Protein AF-A0A1R2AKM8-F1 (afdb_monomer_lite)

Organism: NCBI:txid5963

Secondary structure (DSSP, 8-state):
-EE------SSS-----EE--S-EEEEE----TT--TTS----EEEEE--TTEEEEETTEEEEEPTTEEEETTEEEEPTTEEEETTEEEEPTTEEEETTEEEE--B----GGGEEEEE-TTSSEEEEEESS-BGGGGSS--GGGEE--HHHHHHEEEEEEEETTEEEEEESS------EEEEE-TT--BSS---B---S-EEEEE---PPPPPP------S-----SSS-------TT-----

Structure (mmCIF, N/CA/C/O backbone):
data_AF-A0A1R2AKM8-F1
#
_entry.id   AF-A0A1R2AKM8-F1
#
loop_
_atom_site.group_PDB
_atom_site.id
_atom_site.type_symbol
_atom_site.label_atom_id
_atom_site.label_alt_id
_atom_site.label_comp_id
_atom_site.label_asym_id
_atom_site.label_entity_id
_atom_site.label_seq_id
_atom_site.pdbx_PDB_ins_code
_atom_site.Cartn_x
_atom_site.Cartn_y
_atom_site.Cartn_z
_atom_site.occupancy
_atom_site.B_iso_or_equiv
_atom_site.auth_seq_id
_atom_site.auth_comp_id
_atom_site.auth_asym_id
_atom_site.auth_atom_id
_atom_site.pdbx_PDB_model_num
ATOM 1 N N . MET A 1 1 ? -40.195 -10.172 29.980 1.00 63.50 1 MET A N 1
ATOM 2 C CA . MET A 1 1 ? -39.503 -11.151 30.858 1.00 63.50 1 MET A CA 1
ATOM 3 C C . MET A 1 1 ? -39.638 -12.494 30.187 1.00 63.50 1 MET A C 1
ATOM 5 O O . MET A 1 1 ? -40.757 -12.885 29.874 1.00 63.50 1 MET A O 1
ATOM 9 N N . VAL A 1 2 ? -38.523 -13.182 29.978 1.00 76.56 2 VAL A N 1
ATOM 10 C CA . VAL A 1 2 ? -38.471 -14.476 29.291 1.00 76.56 2 VAL A CA 1
ATOM 11 C C . VAL A 1 2 ? -37.789 -15.483 30.204 1.00 76.56 2 VAL A C 1
ATOM 13 O O . VAL A 1 2 ? -36.791 -15.156 30.842 1.00 76.56 2 VAL A O 1
ATOM 16 N N . GLY A 1 3 ? -38.326 -16.696 30.292 1.00 77.19 3 GLY A N 1
ATOM 17 C CA . GLY A 1 3 ? -37.761 -17.770 31.108 1.00 77.19 3 GLY A CA 1
ATOM 18 C C . GLY A 1 3 ? -38.825 -18.695 31.689 1.00 77.19 3 GLY A C 1
ATOM 19 O O . GLY A 1 3 ? -40.024 -18.475 31.519 1.00 77.19 3 GLY A O 1
ATOM 20 N N . GLU A 1 4 ? -38.380 -19.741 32.384 1.00 79.62 4 GLU A N 1
ATOM 21 C CA . GLU A 1 4 ? -39.274 -20.612 33.151 1.00 79.62 4 GLU A CA 1
ATOM 22 C C . GLU A 1 4 ? -39.806 -19.857 34.374 1.00 79.62 4 GLU A C 1
ATOM 24 O O . GLU A 1 4 ? -39.029 -19.420 35.222 1.00 79.62 4 GLU A O 1
ATOM 29 N N . THR A 1 5 ? -41.129 -19.739 34.496 1.00 80.62 5 THR A N 1
ATOM 30 C CA . THR A 1 5 ? -41.798 -19.098 35.645 1.00 80.62 5 THR A CA 1
ATOM 31 C C . THR A 1 5 ? -42.448 -20.105 36.595 1.00 80.62 5 THR A C 1
ATOM 33 O O . THR A 1 5 ? -43.060 -19.721 37.588 1.00 80.62 5 THR A O 1
ATOM 36 N N . THR A 1 6 ? -42.365 -21.408 36.305 1.00 84.25 6 THR A N 1
ATOM 37 C CA . THR A 1 6 ? -42.996 -22.467 37.110 1.00 84.25 6 THR A CA 1
ATOM 38 C C . THR A 1 6 ? -42.163 -23.745 37.055 1.00 84.25 6 THR A C 1
ATOM 40 O O . THR A 1 6 ? -41.699 -24.131 35.986 1.00 84.25 6 THR A O 1
ATOM 43 N N . LYS A 1 7 ? -41.958 -24.405 38.204 1.00 86.00 7 LYS A N 1
ATOM 44 C CA . LYS A 1 7 ? -41.160 -25.636 38.308 1.00 86.00 7 LYS A CA 1
ATOM 45 C C . LYS A 1 7 ? -41.655 -26.515 39.452 1.00 86.00 7 LYS A C 1
ATOM 47 O O . LYS A 1 7 ? -41.838 -26.027 40.562 1.00 86.00 7 LYS A O 1
ATOM 52 N N . SER A 1 8 ? -41.815 -27.811 39.200 1.00 85.88 8 SER A N 1
ATOM 53 C CA . SER A 1 8 ? -42.122 -28.796 40.244 1.00 85.88 8 SER A CA 1
ATOM 54 C C . SER A 1 8 ? -40.833 -29.387 40.816 1.00 85.88 8 SER A C 1
ATOM 56 O O . SER A 1 8 ? -39.880 -29.650 40.080 1.00 85.88 8 SER A O 1
ATOM 58 N N . THR A 1 9 ? -40.788 -29.612 42.129 1.00 82.88 9 THR A N 1
ATOM 59 C CA . THR A 1 9 ? -39.607 -30.152 42.826 1.00 82.88 9 THR A CA 1
ATOM 60 C C . THR A 1 9 ? -40.040 -31.212 43.830 1.00 82.88 9 THR A C 1
ATOM 62 O O . THR A 1 9 ? -41.073 -31.066 44.475 1.00 82.88 9 THR A O 1
ATOM 65 N N . THR A 1 10 ? -39.223 -32.246 44.015 1.00 81.12 10 THR A N 1
ATOM 66 C CA . THR A 1 10 ? -39.431 -33.287 45.038 1.00 81.12 10 THR A CA 1
ATOM 67 C C . THR A 1 10 ? -38.530 -33.116 46.263 1.00 81.12 10 THR A C 1
ATOM 69 O O . THR A 1 10 ? -38.688 -33.827 47.249 1.00 81.12 10 THR A O 1
ATOM 72 N N . ASN A 1 11 ? -37.582 -32.177 46.217 1.00 84.94 11 ASN A N 1
ATOM 73 C CA . ASN A 1 11 ? -36.594 -31.917 47.270 1.00 84.94 11 ASN A CA 1
ATOM 74 C C . ASN A 1 11 ? -36.787 -30.552 47.959 1.00 84.94 11 ASN A C 1
ATOM 76 O O . ASN A 1 11 ? -35.940 -30.146 48.756 1.00 84.94 11 ASN A O 1
ATOM 80 N N . GLY A 1 12 ? -37.865 -29.835 47.627 1.00 80.06 12 GLY A N 1
ATOM 81 C CA . GLY A 1 12 ? -38.182 -28.51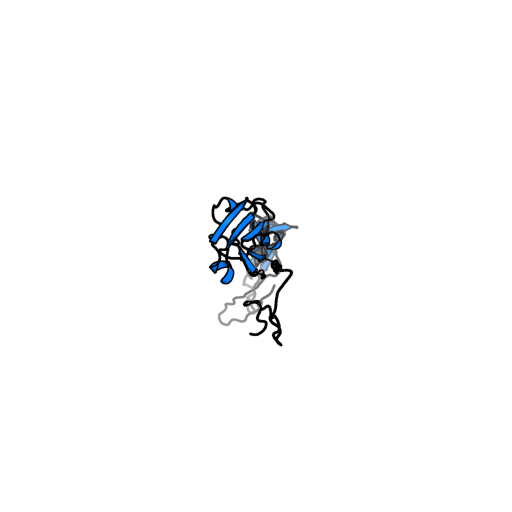3 48.166 1.00 80.06 12 GLY A CA 1
ATOM 82 C C . GLY A 1 12 ? -37.293 -27.380 47.643 1.00 80.06 12 GLY A C 1
ATOM 83 O O . GLY A 1 12 ? -37.242 -26.327 48.272 1.00 80.06 12 GLY A O 1
ATOM 84 N N . LYS A 1 13 ? -36.557 -27.570 46.536 1.00 82.75 13 LYS A N 1
ATOM 85 C CA . LYS A 1 13 ? -35.664 -26.549 45.960 1.00 82.75 13 LYS A CA 1
ATOM 86 C C . LYS A 1 13 ? -35.884 -26.388 44.458 1.00 82.75 13 LYS A C 1
ATOM 88 O O . LYS A 1 13 ? -35.719 -27.336 43.694 1.00 82.75 13 LYS A O 1
ATOM 93 N N . ALA A 1 14 ? -36.176 -25.160 44.032 1.00 83.94 14 ALA A N 1
ATOM 94 C CA . ALA A 1 14 ? -36.264 -24.770 42.626 1.00 83.94 14 ALA A CA 1
ATOM 95 C C . ALA A 1 14 ? -35.216 -23.700 42.295 1.00 83.94 14 ALA A C 1
ATOM 97 O O . ALA A 1 14 ? -34.929 -22.825 43.109 1.00 83.94 14 ALA A O 1
ATOM 98 N N . VAL A 1 15 ? -34.666 -23.769 41.082 1.00 84.56 15 VAL A N 1
ATOM 99 C CA . VAL A 1 15 ? -33.818 -22.726 40.490 1.00 84.56 15 VAL A CA 1
ATOM 100 C C . VAL A 1 15 ? -34.448 -22.326 39.164 1.00 84.56 15 VAL A C 1
ATOM 102 O O . VAL A 1 15 ? -34.749 -23.201 38.340 1.00 84.56 15 VAL A O 1
ATOM 105 N N . PHE A 1 16 ? -34.637 -21.018 38.998 1.00 84.75 16 PHE A N 1
ATOM 106 C CA . PHE A 1 16 ? -35.209 -20.379 37.820 1.00 84.75 16 PHE A CA 1
ATOM 107 C C . PHE A 1 16 ? -34.129 -19.569 37.103 1.00 84.75 16 PHE A C 1
ATOM 109 O O . PHE A 1 16 ? -33.315 -18.910 37.750 1.00 84.75 16 PHE A O 1
ATOM 116 N N . TYR A 1 17 ? -34.152 -19.606 35.774 1.00 82.25 17 TYR A N 1
ATOM 117 C CA . TYR A 1 17 ? -33.339 -18.747 34.919 1.00 82.25 17 TYR A CA 1
ATOM 118 C C . TYR A 1 17 ? -34.293 -17.825 34.168 1.00 82.25 17 TYR A C 1
ATOM 120 O O . TYR A 1 17 ? -35.101 -18.286 33.362 1.00 82.25 17 TYR A O 1
ATOM 128 N N . ILE A 1 18 ? -34.231 -16.538 34.498 1.00 83.50 18 ILE A N 1
ATOM 129 C CA . ILE A 1 18 ? -35.104 -15.496 33.959 1.00 83.50 18 ILE A CA 1
ATOM 130 C C . ILE A 1 18 ? -34.255 -14.384 33.346 1.00 83.50 18 ILE A C 1
ATOM 132 O O . ILE A 1 18 ? -33.209 -14.019 33.884 1.00 83.50 18 ILE A O 1
ATOM 136 N N . THR A 1 19 ? -34.729 -13.835 32.235 1.00 78.06 19 THR A N 1
ATOM 137 C CA . THR A 1 19 ? -34.130 -12.702 31.530 1.00 78.06 19 THR A CA 1
ATOM 138 C C . THR A 1 19 ? -35.137 -11.559 31.476 1.00 78.06 19 THR A C 1
ATOM 140 O O . THR A 1 19 ? -36.330 -11.758 31.212 1.00 78.06 19 THR A O 1
ATOM 143 N N . PHE A 1 20 ? -34.663 -10.346 31.741 1.00 78.62 20 PHE A N 1
ATOM 144 C CA . PHE A 1 20 ? -35.458 -9.129 31.642 1.00 78.62 20 PHE A CA 1
ATOM 145 C C . PHE A 1 20 ? -35.208 -8.473 30.285 1.00 78.62 20 PHE A C 1
ATOM 147 O O . PHE A 1 20 ? -34.067 -8.362 29.858 1.00 78.62 20 PHE A O 1
ATOM 154 N N . GLU A 1 21 ? -36.279 -8.064 29.609 1.00 69.00 21 GLU A N 1
ATOM 155 C CA . GLU A 1 21 ? -36.215 -7.423 28.283 1.00 69.00 21 GLU A CA 1
ATOM 156 C C . GLU A 1 21 ? -36.333 -5.898 28.373 1.00 69.00 21 GLU A C 1
ATOM 158 O O . GLU A 1 21 ? -36.212 -5.203 27.373 1.00 69.00 21 GLU A O 1
ATOM 163 N N . THR A 1 22 ? -36.622 -5.376 29.564 1.00 66.00 22 THR A N 1
ATOM 164 C CA . THR A 1 22 ? -36.882 -3.958 29.804 1.00 66.00 22 THR A CA 1
ATOM 165 C C . THR A 1 22 ? -36.103 -3.493 31.022 1.00 66.00 22 THR A C 1
ATOM 167 O O . THR A 1 22 ? -36.075 -4.184 32.043 1.00 66.00 22 THR A O 1
ATOM 170 N N . VAL A 1 23 ? -35.515 -2.308 30.898 1.00 73.25 23 VAL A N 1
ATOM 171 C CA . VAL A 1 23 ? -34.814 -1.581 31.960 1.00 73.25 23 VAL A CA 1
ATOM 172 C C . VAL A 1 23 ? -35.806 -1.090 33.022 1.00 73.25 23 VAL A C 1
ATOM 174 O O . VAL A 1 23 ? -36.958 -0.792 32.696 1.00 73.25 23 VAL A O 1
ATOM 177 N N . GLY A 1 24 ? -35.369 -0.988 34.278 1.00 69.81 24 GLY A N 1
ATOM 178 C CA . GLY A 1 24 ? -36.135 -0.401 35.383 1.00 69.81 24 GLY A CA 1
ATOM 179 C C . GLY A 1 24 ? -36.340 -1.312 36.597 1.00 69.81 24 GLY A C 1
ATOM 180 O O . GLY A 1 24 ? -35.861 -2.451 36.662 1.00 69.81 24 GLY A O 1
ATOM 181 N N . GLU A 1 25 ? -37.075 -0.792 37.585 1.00 77.69 25 GLU A N 1
ATOM 182 C CA . GLU A 1 25 ? -37.390 -1.520 38.815 1.00 77.69 25 GLU A CA 1
ATOM 183 C C . GLU A 1 25 ? -38.428 -2.616 38.543 1.00 77.69 25 GLU A C 1
ATOM 185 O O . GLU A 1 25 ? -39.502 -2.382 37.988 1.00 77.69 25 GLU A O 1
ATOM 190 N N . THR A 1 26 ? -38.126 -3.828 38.992 1.00 83.69 26 THR A N 1
ATOM 191 C CA . THR A 1 26 ? -39.042 -4.963 38.952 1.00 83.69 26 THR A CA 1
ATOM 192 C C . THR A 1 26 ? -39.035 -5.695 40.288 1.00 83.69 26 THR A C 1
ATOM 194 O O . THR A 1 26 ? -38.087 -5.614 41.072 1.00 83.69 26 THR A O 1
ATOM 197 N N . THR A 1 27 ? -40.120 -6.400 40.591 1.00 84.06 27 THR A N 1
ATOM 198 C CA . THR A 1 27 ? -40.249 -7.163 41.834 1.00 84.06 27 THR A CA 1
ATOM 199 C C . THR A 1 27 ? -40.331 -8.639 41.501 1.00 84.06 27 THR A C 1
ATOM 201 O O . THR A 1 27 ? -41.221 -9.072 40.774 1.00 84.06 27 THR A O 1
ATOM 204 N N . LEU A 1 28 ? -39.406 -9.417 42.056 1.00 85.06 28 LEU A N 1
ATOM 205 C CA . LEU A 1 28 ? -39.456 -10.868 42.012 1.00 85.06 28 LEU A CA 1
ATOM 206 C C . LEU A 1 28 ? -40.171 -11.380 43.254 1.00 85.06 28 LEU A C 1
ATOM 208 O O . LEU A 1 28 ? -39.732 -11.126 44.376 1.00 85.06 28 LEU A O 1
ATOM 212 N N . SER A 1 29 ? -41.253 -12.117 43.047 1.00 84.38 29 SER A N 1
ATOM 213 C CA . SER A 1 29 ? -41.936 -12.888 44.080 1.00 84.38 29 SER A CA 1
ATOM 214 C C . SER A 1 29 ? -41.941 -14.365 43.695 1.00 84.38 29 SER A C 1
ATOM 216 O O . SER A 1 29 ? -41.904 -14.720 42.517 1.00 84.38 29 SER A O 1
ATOM 218 N N . ALA A 1 30 ? -41.955 -15.228 44.704 1.00 80.88 30 ALA A N 1
ATOM 219 C CA . ALA A 1 30 ? -42.093 -16.665 44.536 1.00 80.88 30 ALA A CA 1
ATOM 220 C C . ALA A 1 30 ? -43.168 -17.172 45.497 1.00 80.88 30 ALA A C 1
ATOM 222 O O . ALA A 1 30 ? -43.244 -16.707 46.635 1.00 80.88 30 ALA A O 1
ATOM 223 N N . SER A 1 31 ? -43.973 -18.117 45.024 1.00 79.69 31 SER A N 1
ATOM 224 C CA . SER A 1 31 ? -44.998 -18.815 45.798 1.00 79.69 31 SER A CA 1
ATOM 225 C C . SER A 1 31 ? -45.003 -20.302 45.443 1.00 79.69 31 SER A C 1
ATOM 227 O O . SER A 1 31 ? -44.526 -20.697 44.372 1.00 79.69 31 SER A O 1
ATOM 229 N N . SER A 1 32 ? -45.522 -21.129 46.347 1.00 80.88 32 SER A N 1
ATOM 230 C CA . SER A 1 32 ? -45.767 -22.555 46.131 1.00 80.88 32 SER A CA 1
ATOM 231 C C . SER A 1 32 ? -47.253 -22.896 46.272 1.00 80.88 32 SER A C 1
ATOM 233 O O . SER A 1 32 ? -48.041 -22.158 46.858 1.00 80.88 32 SER A O 1
ATOM 235 N N . ASP A 1 33 ? -47.651 -24.045 45.736 1.00 77.44 33 ASP A N 1
ATOM 236 C CA . ASP A 1 33 ? -48.999 -24.614 45.854 1.00 77.44 33 ASP A CA 1
ATOM 237 C C . ASP A 1 33 ? -49.330 -25.134 47.268 1.00 77.44 33 ASP A C 1
ATOM 239 O O . ASP A 1 33 ? -50.464 -25.535 47.539 1.00 77.44 33 ASP A O 1
ATOM 243 N N . HIS A 1 34 ? -48.356 -25.088 48.179 1.00 73.50 34 HIS A N 1
ATOM 244 C CA . HIS A 1 34 ? -48.468 -25.519 49.569 1.00 73.50 34 HIS A CA 1
ATOM 245 C C . HIS A 1 34 ? -48.039 -24.435 50.570 1.00 73.50 34 HIS A C 1
ATOM 247 O O . HIS A 1 34 ? -47.662 -24.757 51.700 1.00 73.50 34 HIS A O 1
ATOM 253 N N . ASP A 1 35 ? -48.091 -23.159 50.178 1.00 68.69 35 ASP A N 1
ATOM 254 C CA . ASP A 1 35 ? -47.785 -22.058 51.091 1.00 68.69 35 ASP A CA 1
ATOM 255 C C . ASP A 1 35 ? -48.776 -22.064 52.272 1.00 68.69 35 ASP A C 1
ATOM 257 O O . ASP A 1 35 ? -49.993 -22.033 52.096 1.00 68.69 35 ASP A O 1
ATOM 261 N N . LEU A 1 36 ? -48.252 -22.148 53.498 1.00 68.62 36 LEU A N 1
ATOM 262 C CA . LEU A 1 36 ? -49.043 -21.965 54.716 1.00 68.62 36 LEU A CA 1
ATOM 263 C C . LEU A 1 36 ? -49.356 -20.471 54.878 1.00 68.62 36 LEU A C 1
ATOM 265 O O . LEU A 1 36 ? -48.469 -19.650 54.659 1.00 68.62 36 LEU A O 1
ATOM 269 N N . ASP A 1 37 ? -50.546 -20.124 55.385 1.00 63.81 37 ASP A N 1
ATOM 270 C CA . ASP A 1 37 ? -50.972 -18.731 55.658 1.00 63.81 37 ASP A CA 1
ATOM 271 C C . ASP A 1 37 ? -50.005 -17.938 56.569 1.00 63.81 37 ASP A C 1
ATOM 273 O O . ASP A 1 37 ? -50.111 -16.722 56.705 1.00 63.81 37 ASP A O 1
ATOM 277 N N . THR A 1 38 ? -49.069 -18.627 57.227 1.00 59.81 38 THR A N 1
ATOM 278 C CA . THR A 1 38 ? -48.060 -18.068 58.134 1.00 59.81 38 THR A CA 1
ATOM 279 C C . THR A 1 38 ? -46.685 -17.850 57.496 1.00 59.81 38 THR A C 1
ATOM 281 O O . THR A 1 38 ? -45.758 -17.463 58.207 1.00 59.81 38 THR A O 1
ATOM 284 N N . ILE A 1 39 ? -46.493 -18.172 56.214 1.00 63.97 39 ILE A N 1
ATOM 285 C CA . ILE A 1 39 ? -45.203 -18.008 55.530 1.00 63.97 39 ILE A CA 1
ATOM 286 C C . ILE A 1 39 ? -45.158 -16.635 54.860 1.00 63.97 39 ILE A C 1
ATOM 288 O O . ILE A 1 39 ? -45.967 -16.326 53.990 1.00 63.97 39 ILE A O 1
ATOM 292 N N . ASP A 1 40 ? -44.166 -15.829 55.237 1.00 59.75 40 ASP A N 1
ATOM 293 C CA . ASP A 1 40 ? -43.891 -14.558 54.574 1.00 59.75 40 ASP A CA 1
ATOM 294 C C . ASP A 1 40 ? -43.362 -14.814 53.156 1.00 59.75 40 ASP A C 1
ATOM 296 O O . ASP A 1 40 ? -42.242 -15.300 52.966 1.00 59.75 40 ASP A O 1
ATOM 300 N N . SER A 1 41 ? -44.153 -14.460 52.140 1.00 66.62 41 SER A N 1
ATOM 301 C CA . SER A 1 41 ? -43.668 -14.418 50.762 1.00 66.62 41 SER A CA 1
ATOM 302 C C . SER A 1 41 ? -42.594 -13.335 50.651 1.00 66.62 41 SER A C 1
ATOM 304 O O . SER A 1 41 ? -42.882 -12.140 50.765 1.00 66.62 41 SER A O 1
ATOM 306 N N . ILE A 1 42 ? -41.344 -13.732 50.425 1.00 71.19 42 ILE A N 1
ATOM 307 C CA . ILE A 1 42 ? -40.247 -12.775 50.282 1.00 71.19 42 ILE A CA 1
ATOM 308 C C . ILE A 1 42 ? -40.276 -12.225 48.858 1.00 71.19 42 ILE A C 1
ATOM 310 O O . ILE A 1 42 ? -39.866 -12.891 47.907 1.00 71.19 42 ILE A O 1
ATOM 314 N N . SER A 1 43 ? -40.743 -10.989 48.710 1.00 80.19 43 SER A N 1
ATOM 315 C CA . SER A 1 43 ? -40.551 -10.221 47.484 1.00 80.19 43 SER A CA 1
ATOM 316 C C . SER A 1 43 ? -39.180 -9.553 47.501 1.00 80.19 43 SER A C 1
ATOM 318 O O . SER A 1 43 ? -38.825 -8.887 48.478 1.00 80.19 43 SER A O 1
ATOM 320 N N . LYS A 1 44 ? -38.425 -9.668 46.412 1.00 82.31 44 LYS A N 1
ATOM 321 C CA . LYS A 1 44 ? -37.156 -8.965 46.235 1.00 82.31 44 LYS A CA 1
ATOM 322 C C . LYS A 1 44 ? -37.276 -7.963 45.097 1.00 82.31 44 LYS A C 1
ATOM 324 O O . LYS A 1 44 ? -37.565 -8.342 43.964 1.00 82.31 44 LYS A O 1
ATOM 329 N N . LYS A 1 45 ? -37.014 -6.692 45.396 1.00 81.62 45 LYS A N 1
ATOM 330 C CA . LYS A 1 45 ? -36.823 -5.672 44.365 1.00 81.62 45 LYS A CA 1
ATOM 331 C C . LYS A 1 45 ? -35.502 -5.915 43.645 1.00 81.62 45 LYS A C 1
ATOM 333 O O . LYS A 1 45 ? -34.473 -6.140 44.287 1.00 81.62 45 LYS A O 1
ATOM 338 N N . VAL A 1 46 ? -35.546 -5.880 42.324 1.00 81.06 46 VAL A N 1
ATOM 339 C CA . VAL A 1 46 ? -34.391 -5.978 41.437 1.00 81.06 46 VAL A CA 1
ATOM 340 C C . VAL A 1 46 ? -34.440 -4.766 40.519 1.00 81.06 46 VAL A C 1
ATOM 342 O O . VAL A 1 46 ? -35.491 -4.475 39.957 1.00 81.06 46 VAL A O 1
ATOM 345 N N . ASN A 1 47 ? -33.325 -4.053 40.387 1.00 73.81 47 ASN A N 1
ATOM 346 C CA . ASN A 1 47 ? -33.213 -2.975 39.412 1.00 73.81 47 ASN A CA 1
ATOM 347 C C . ASN A 1 47 ? -32.464 -3.516 38.194 1.00 73.81 47 ASN A C 1
ATOM 349 O O . ASN A 1 47 ? -31.316 -3.950 38.319 1.00 73.81 47 ASN A O 1
ATOM 353 N N . VAL A 1 48 ? -33.142 -3.574 37.052 1.00 72.12 48 VAL A N 1
ATOM 354 C CA . VAL A 1 48 ? -32.542 -3.990 35.784 1.00 72.12 48 VAL A CA 1
ATOM 355 C C . VAL A 1 48 ? -31.936 -2.741 35.170 1.00 72.12 48 VAL A C 1
ATOM 357 O O . VAL A 1 48 ? -32.671 -1.848 34.766 1.00 72.12 48 VAL A O 1
ATOM 360 N N . ILE A 1 49 ? -30.609 -2.662 35.152 1.00 66.81 49 ILE A N 1
ATOM 361 C CA . ILE A 1 49 ? -29.884 -1.523 34.583 1.00 66.81 49 ILE A CA 1
ATOM 362 C C . ILE A 1 49 ? -29.658 -1.706 33.084 1.00 66.81 49 ILE A C 1
ATOM 364 O O . ILE A 1 49 ? -29.626 -2.832 32.581 1.00 66.81 49 ILE A O 1
ATOM 368 N N . GLU A 1 50 ? -29.502 -0.586 32.382 1.00 69.12 50 GLU A N 1
ATOM 369 C CA . GLU A 1 50 ? -29.119 -0.576 30.975 1.00 69.12 50 GLU A CA 1
ATOM 370 C C . GLU A 1 50 ? -27.727 -1.195 30.827 1.00 69.12 50 GLU A C 1
ATOM 372 O O . GLU A 1 50 ? -26.804 -0.851 31.567 1.00 69.12 50 GLU A O 1
ATOM 377 N N . SER A 1 51 ? -27.584 -2.127 29.883 1.00 74.81 51 SER A N 1
ATOM 378 C CA . SER A 1 51 ? -26.396 -2.973 29.692 1.00 74.81 51 SER A CA 1
ATOM 379 C C . SER A 1 51 ? -25.098 -2.186 29.508 1.00 74.81 51 SER A C 1
ATOM 381 O O . SER A 1 51 ? -24.033 -2.686 29.859 1.00 74.81 51 SER A O 1
ATOM 383 N N . MET A 1 52 ? -25.188 -0.967 28.976 1.00 86.81 52 MET A N 1
ATOM 384 C CA . MET A 1 52 ? -24.053 -0.107 28.629 1.00 86.81 52 MET A CA 1
ATOM 385 C C . MET A 1 52 ? -23.84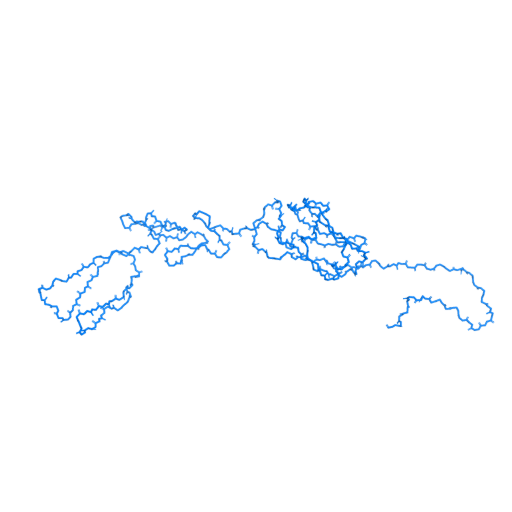1 1.067 29.598 1.00 86.81 52 MET A C 1
ATOM 387 O O . MET A 1 52 ? -22.966 1.907 29.372 1.00 86.81 52 MET A O 1
ATOM 391 N N . CYS A 1 53 ? -24.619 1.138 30.680 1.00 88.81 53 CYS A N 1
ATOM 392 C CA . CYS A 1 53 ? -24.482 2.180 31.687 1.00 88.81 53 CYS A CA 1
ATOM 393 C C . CYS A 1 53 ? -23.524 1.752 32.809 1.00 88.81 53 CYS A C 1
ATOM 395 O O . CYS A 1 53 ? -23.744 0.742 33.478 1.00 88.81 53 CYS A O 1
ATOM 397 N N . LEU A 1 54 ? -22.473 2.538 33.046 1.00 86.62 54 LEU A N 1
ATOM 398 C CA . LEU A 1 54 ? -21.507 2.308 34.125 1.00 86.62 54 LEU A CA 1
ATOM 399 C C . LEU A 1 54 ? -21.954 2.923 35.456 1.00 86.62 54 LEU A C 1
ATOM 401 O O . LEU A 1 54 ? -21.656 2.371 36.514 1.00 86.62 54 LEU A O 1
ATOM 405 N N . GLU A 1 55 ? -22.652 4.059 35.418 1.00 85.94 55 GLU A N 1
ATOM 406 C CA . GLU A 1 55 ? -23.110 4.766 36.616 1.00 85.94 55 GLU A CA 1
ATOM 407 C C . GLU A 1 55 ? -24.485 5.397 36.399 1.00 85.94 55 GLU A C 1
ATOM 409 O O . GLU A 1 55 ? -24.730 6.059 35.390 1.00 85.94 55 GLU A O 1
ATOM 414 N N . THR A 1 56 ? -25.368 5.228 37.383 1.00 80.62 56 THR A N 1
ATOM 415 C CA . THR A 1 56 ? -26.726 5.780 37.374 1.00 80.62 56 THR A CA 1
ATOM 416 C C . THR A 1 56 ? -26.930 6.761 38.520 1.00 80.62 56 THR A C 1
ATOM 418 O O . THR A 1 56 ? -26.577 6.462 39.663 1.00 80.62 56 THR A O 1
ATOM 421 N N . GLN A 1 57 ? -27.607 7.874 38.250 1.00 82.62 57 GLN A N 1
ATOM 422 C CA . GLN A 1 57 ? -28.083 8.816 39.258 1.00 82.62 57 GLN A CA 1
ATOM 423 C C . GLN A 1 57 ? -29.589 9.029 39.081 1.00 82.62 57 GLN A C 1
ATOM 425 O O . GLN A 1 57 ? -30.033 9.457 38.022 1.00 82.62 57 GLN A O 1
ATOM 430 N N . ASN A 1 58 ? -30.382 8.750 40.124 1.00 80.44 58 ASN A N 1
ATOM 431 C CA . ASN A 1 58 ? -31.853 8.829 40.081 1.00 80.44 58 ASN A CA 1
ATOM 432 C C . ASN A 1 58 ? -32.471 8.044 38.904 1.00 80.44 58 ASN A C 1
ATOM 434 O O . ASN A 1 58 ? -33.316 8.575 38.190 1.00 80.44 58 ASN A O 1
ATOM 438 N N . ASP A 1 59 ? -32.009 6.808 38.689 1.00 72.56 59 ASP A N 1
ATOM 439 C CA . ASP A 1 59 ? -32.433 5.926 37.588 1.00 72.56 59 ASP A CA 1
ATOM 440 C C . ASP A 1 59 ? -32.153 6.461 36.165 1.00 72.56 59 ASP A C 1
ATOM 442 O O . ASP A 1 59 ? -32.648 5.906 35.188 1.00 72.56 59 ASP A O 1
ATOM 446 N N . VAL A 1 60 ? -31.317 7.499 36.026 1.00 79.50 60 VAL A N 1
ATOM 447 C CA . VAL A 1 60 ? -30.811 8.002 34.738 1.00 79.50 60 VAL A CA 1
ATOM 448 C C . VAL A 1 60 ? -29.332 7.660 34.608 1.00 79.50 60 VAL A C 1
ATOM 450 O O . VAL A 1 60 ? -28.571 7.836 35.564 1.00 79.50 60 VAL A O 1
ATOM 453 N N . CYS A 1 61 ? -28.905 7.183 33.437 1.00 83.50 61 CYS A N 1
ATOM 454 C CA . CYS A 1 61 ? -27.490 6.938 33.201 1.00 83.50 61 CYS A CA 1
ATOM 455 C C . CYS A 1 61 ? -26.703 8.255 33.149 1.00 83.50 61 CYS A C 1
ATOM 45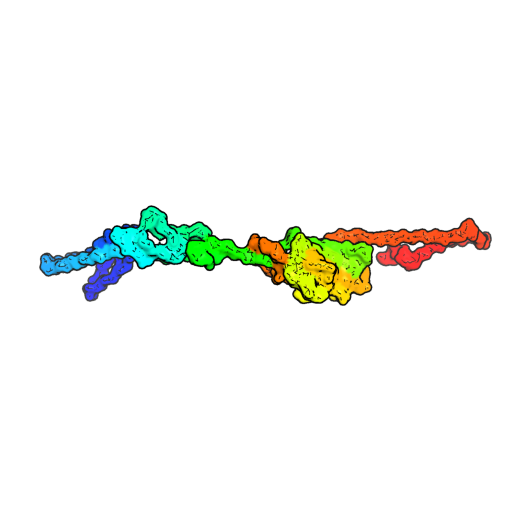7 O O . CYS A 1 61 ? -27.079 9.175 32.422 1.00 83.50 61 CYS A O 1
ATOM 459 N N . VAL A 1 62 ? -25.613 8.347 33.914 1.00 88.75 62 VAL A N 1
ATOM 460 C CA . VAL A 1 62 ? -24.716 9.519 33.944 1.00 88.75 62 VAL A CA 1
ATOM 461 C C . VAL A 1 62 ? -23.326 9.226 33.387 1.00 88.75 62 VAL A C 1
ATOM 463 O O . VAL A 1 62 ? -22.632 10.157 32.981 1.00 88.75 62 VAL A O 1
ATOM 466 N N . THR A 1 63 ? -22.951 7.949 33.296 1.00 90.19 63 THR A N 1
ATOM 467 C CA . THR A 1 63 ? -21.676 7.512 32.719 1.00 90.19 63 THR A CA 1
ATOM 468 C C . THR A 1 63 ? -21.904 6.260 31.879 1.00 90.19 63 THR A C 1
ATOM 470 O O . THR A 1 63 ? -22.358 5.245 32.407 1.00 90.19 63 THR A O 1
ATOM 473 N N . CYS A 1 64 ? -21.557 6.310 30.594 1.00 92.19 64 CYS A N 1
ATOM 474 C CA . CYS A 1 64 ? -21.627 5.166 29.683 1.00 92.19 64 CYS A CA 1
ATOM 475 C C . CYS A 1 64 ? -20.284 4.443 29.561 1.00 92.19 64 CYS A C 1
ATOM 477 O O . CYS A 1 64 ? -19.234 4.975 29.928 1.00 92.19 64 CYS A 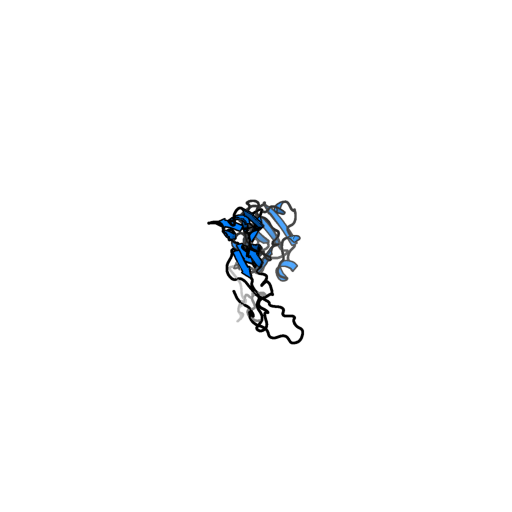O 1
ATOM 479 N N . VAL A 1 65 ? -20.316 3.229 29.015 1.00 92.25 65 VAL A N 1
ATOM 480 C CA . VAL A 1 65 ? -19.117 2.523 28.540 1.00 92.25 65 VAL A CA 1
ATOM 481 C C . VAL A 1 65 ? -18.344 3.351 27.499 1.00 92.25 65 VAL A C 1
ATOM 483 O O . VAL A 1 65 ? -18.927 4.227 26.858 1.00 92.25 65 VAL A O 1
ATOM 486 N N . PRO A 1 66 ? -17.037 3.091 27.300 1.00 93.81 66 PRO A N 1
ATOM 487 C CA . PRO A 1 66 ? -16.288 3.714 26.213 1.00 93.81 66 PRO A CA 1
ATOM 488 C C . PRO A 1 66 ? -16.974 3.506 24.862 1.00 93.81 66 PRO A C 1
ATOM 490 O O . PRO A 1 66 ? -17.592 2.464 24.637 1.00 93.81 66 PRO A O 1
ATOM 493 N N . LEU A 1 67 ? -16.817 4.482 23.965 1.00 95.38 67 LEU A N 1
ATOM 494 C CA . LEU A 1 67 ? -17.465 4.521 22.653 1.00 95.38 67 LEU A CA 1
ATOM 495 C C . LEU A 1 67 ? -18.999 4.585 22.729 1.00 95.38 67 LEU A C 1
ATOM 497 O O . LEU A 1 67 ? -19.667 4.222 21.769 1.00 95.38 67 LEU A O 1
ATOM 501 N N . ALA A 1 68 ? -19.564 5.088 23.828 1.00 94.88 68 ALA A N 1
ATOM 502 C CA . ALA A 1 68 ? -20.979 5.424 23.934 1.00 94.88 68 ALA A CA 1
ATOM 503 C C . ALA A 1 68 ? -21.182 6.844 24.474 1.00 94.88 68 ALA A C 1
ATOM 505 O O . ALA A 1 68 ? -20.413 7.335 25.303 1.00 94.88 68 ALA A O 1
ATOM 506 N N . ASN A 1 69 ? -22.251 7.488 24.015 1.00 93.50 69 ASN A N 1
ATOM 507 C CA . ASN A 1 69 ? -22.718 8.790 24.469 1.00 93.50 69 ASN A CA 1
ATOM 508 C C . ASN A 1 69 ? -24.116 8.665 25.079 1.00 93.50 69 ASN A C 1
ATOM 510 O O . ASN A 1 69 ? -24.904 7.807 24.689 1.00 93.50 69 ASN A O 1
ATOM 514 N N . ILE A 1 70 ? -24.436 9.560 26.015 1.00 91.69 70 ILE A N 1
ATOM 515 C CA . ILE A 1 70 ? -25.780 9.646 26.590 1.00 91.69 70 ILE A CA 1
ATOM 516 C C . ILE A 1 70 ? -26.679 10.404 25.613 1.00 91.69 70 ILE A C 1
ATOM 518 O O . ILE A 1 70 ? -26.479 11.598 25.382 1.00 91.69 70 ILE A O 1
ATOM 522 N N . ILE A 1 71 ? -27.682 9.720 25.071 1.00 88.56 71 ILE A N 1
ATOM 523 C CA . ILE A 1 71 ? -28.724 10.290 24.215 1.00 88.56 71 ILE A CA 1
ATOM 524 C C . ILE A 1 71 ? -30.067 9.966 24.864 1.00 88.56 71 ILE A C 1
ATOM 526 O O . ILE A 1 71 ? -30.384 8.807 25.099 1.00 88.56 71 ILE A O 1
ATOM 530 N N . ASP A 1 72 ? -30.831 10.999 25.224 1.00 83.94 72 ASP A N 1
ATOM 531 C CA . ASP A 1 72 ? -32.131 10.866 25.901 1.00 83.94 72 ASP A CA 1
ATOM 532 C C . ASP A 1 72 ? -32.108 9.985 27.171 1.00 83.94 72 ASP A C 1
ATOM 534 O O . ASP A 1 72 ? -33.076 9.305 27.509 1.00 83.94 72 ASP A O 1
ATOM 538 N N . GLY A 1 73 ? -30.991 10.022 27.909 1.00 78.94 73 GLY A N 1
ATOM 539 C CA . GLY A 1 73 ? -30.802 9.259 29.149 1.00 78.94 73 GLY A CA 1
ATOM 540 C C . GLY A 1 73 ? -30.411 7.793 28.946 1.00 78.94 73 GLY A C 1
ATOM 541 O O . GLY A 1 73 ? -30.295 7.078 29.940 1.00 78.94 73 GLY A O 1
ATOM 542 N N . GLN A 1 74 ? -30.189 7.378 27.696 1.00 82.88 74 GLN A N 1
ATOM 543 C CA . GLN A 1 74 ? -29.724 6.048 27.308 1.00 82.88 74 GLN A CA 1
ATOM 544 C C . GLN A 1 74 ? -28.304 6.102 26.757 1.00 82.88 74 GLN A C 1
ATOM 546 O O . GLN A 1 74 ? -27.907 7.082 26.121 1.00 82.88 74 GLN A O 1
ATOM 551 N N . CYS A 1 75 ? -27.534 5.045 26.987 1.00 89.69 75 CYS A N 1
ATOM 552 C CA . CYS A 1 75 ? -26.223 4.904 26.366 1.00 89.69 75 CYS A CA 1
ATOM 553 C C . CYS A 1 75 ? -26.376 4.422 24.927 1.00 89.69 75 CYS A C 1
ATOM 555 O O . CYS A 1 75 ? -26.889 3.338 24.680 1.00 89.69 75 CYS A O 1
ATOM 557 N N . VAL A 1 76 ? -25.888 5.210 23.974 1.00 91.62 76 VAL A N 1
ATOM 558 C CA . VAL A 1 76 ? -25.897 4.868 22.551 1.00 91.62 76 VAL A CA 1
ATOM 559 C C . VAL A 1 76 ? -24.469 4.896 22.038 1.00 91.62 76 VAL A C 1
ATOM 561 O O . VAL A 1 76 ? -23.742 5.861 22.279 1.00 91.62 76 VAL A O 1
ATOM 564 N N . CYS A 1 77 ? -24.061 3.838 21.341 1.00 94.69 77 CYS A N 1
ATOM 565 C CA . CYS A 1 77 ? -22.739 3.764 20.735 1.00 94.69 77 CYS A CA 1
ATOM 566 C C . CYS A 1 77 ? -22.479 4.955 19.793 1.00 94.69 77 CYS A C 1
ATOM 568 O O . CYS A 1 77 ? -23.386 5.421 19.101 1.00 94.69 77 CYS A O 1
ATOM 570 N N . VAL A 1 78 ? -21.247 5.468 19.787 1.00 95.38 78 VAL A N 1
ATOM 571 C CA . VAL A 1 78 ? -20.829 6.596 18.938 1.00 95.38 78 VAL A CA 1
ATOM 572 C C . VAL A 1 78 ? -20.823 6.218 17.455 1.00 95.38 78 VAL A C 1
ATOM 574 O O . VAL A 1 78 ? -20.899 5.042 17.091 1.00 95.38 78 VAL A O 1
ATOM 577 N N . ASP A 1 79 ? -20.688 7.213 16.581 1.00 94.75 79 ASP A N 1
ATOM 578 C CA . ASP A 1 79 ? -20.580 6.977 15.142 1.00 94.75 79 ASP A CA 1
ATOM 579 C C . ASP A 1 79 ? -19.449 5.989 14.806 1.00 94.75 79 ASP A C 1
ATOM 581 O O . ASP A 1 79 ? -18.396 5.961 15.445 1.00 94.75 79 ASP A O 1
ATOM 585 N N . PHE A 1 80 ? -19.684 5.162 13.783 1.00 94.81 80 PHE A N 1
ATOM 586 C CA . PHE A 1 80 ? -18.775 4.093 13.347 1.00 94.81 80 PHE A CA 1
ATOM 587 C C . PHE A 1 80 ? -18.460 3.046 14.424 1.00 94.81 80 PHE A C 1
ATOM 589 O O . PHE A 1 80 ? -17.425 2.378 14.369 1.00 94.81 80 PHE A O 1
ATOM 596 N N . SER A 1 81 ? -19.370 2.849 15.376 1.00 96.12 81 SER A N 1
ATOM 597 C CA . SER A 1 81 ? -19.316 1.751 16.336 1.00 96.12 81 SER A CA 1
ATOM 598 C C . SER A 1 81 ? -20.644 0.996 16.419 1.00 96.12 81 SER A C 1
ATOM 600 O O . SER A 1 81 ? -21.687 1.484 15.984 1.00 96.12 81 SER A O 1
ATOM 602 N N . ILE A 1 82 ? -20.589 -0.234 16.923 1.00 94.25 82 ILE A N 1
ATOM 603 C CA . ILE A 1 82 ? -21.739 -1.121 17.112 1.00 94.25 82 ILE A CA 1
ATOM 604 C C . ILE A 1 82 ? -21.778 -1.646 18.543 1.00 94.25 82 ILE A C 1
ATOM 606 O O . ILE A 1 82 ? -20.738 -1.878 19.161 1.00 94.25 82 ILE A O 1
ATOM 610 N N . GLU A 1 83 ? -22.988 -1.865 19.052 1.00 92.12 83 GLU A N 1
ATOM 611 C CA . GLU A 1 83 ? -23.200 -2.512 20.344 1.00 92.12 83 GLU A CA 1
ATOM 612 C C . GLU A 1 83 ? -22.933 -4.017 20.233 1.00 92.12 83 GLU A C 1
ATOM 614 O O . GLU A 1 83 ? -23.530 -4.720 19.413 1.00 92.12 83 GLU A O 1
ATOM 619 N N . ILE A 1 84 ? -22.051 -4.521 21.095 1.00 88.31 84 ILE A N 1
ATOM 620 C CA . ILE A 1 84 ? -21.777 -5.946 21.259 1.00 88.31 84 ILE A CA 1
ATOM 621 C C . ILE A 1 84 ? -21.957 -6.298 22.738 1.00 88.31 84 ILE A C 1
ATOM 623 O O . ILE A 1 84 ? -21.055 -6.166 23.565 1.00 88.31 84 ILE A O 1
ATOM 627 N N . ASN A 1 85 ? -23.141 -6.811 23.074 1.00 84.31 85 ASN A N 1
ATOM 628 C CA . ASN A 1 85 ? -23.583 -7.138 24.436 1.00 84.31 85 ASN A CA 1
ATOM 629 C C . ASN A 1 85 ? -23.677 -5.930 25.385 1.00 84.31 85 ASN A C 1
ATOM 631 O O . ASN A 1 85 ? -24.755 -5.400 25.602 1.00 84.31 85 ASN A O 1
ATOM 635 N N . VAL A 1 86 ? -22.566 -5.573 26.032 1.00 85.94 86 VAL A N 1
ATOM 636 C CA . VAL A 1 86 ? -22.488 -4.569 27.114 1.00 85.94 86 VAL A CA 1
ATOM 637 C C . VAL A 1 86 ? -21.392 -3.536 26.836 1.00 85.94 86 VAL A C 1
ATOM 639 O O . VAL A 1 86 ? -20.992 -2.805 27.732 1.00 85.94 86 VAL A O 1
ATOM 642 N N . TYR A 1 87 ? -20.840 -3.510 25.622 1.00 89.50 87 TYR A N 1
ATOM 643 C CA . TYR A 1 87 ? -19.820 -2.553 25.201 1.00 89.50 87 TYR A CA 1
ATOM 644 C C . TYR A 1 87 ? -20.026 -2.157 23.740 1.00 89.50 87 TYR A C 1
ATOM 646 O O . TYR A 1 87 ? -20.653 -2.886 22.970 1.00 89.50 87 TYR A O 1
ATOM 654 N N . CYS A 1 88 ? -19.460 -1.016 23.362 1.00 94.25 88 CYS A N 1
ATOM 655 C CA . CYS A 1 88 ? -19.411 -0.558 21.982 1.00 94.25 88 CYS A CA 1
ATOM 656 C C . CYS A 1 88 ? -18.049 -0.895 21.372 1.00 94.25 88 CYS A C 1
ATOM 658 O O . CYS A 1 88 ? -17.012 -0.778 22.030 1.00 94.25 88 CYS A O 1
ATOM 660 N N . GLN A 1 89 ? -18.045 -1.328 20.115 1.00 95.06 89 GLN A N 1
ATOM 661 C CA . GLN A 1 89 ? -16.832 -1.639 19.365 1.00 95.06 89 GLN A CA 1
ATOM 662 C C . GLN A 1 89 ? -16.847 -0.898 18.032 1.00 95.06 89 GLN A C 1
ATOM 664 O O . GLN A 1 89 ? -17.871 -0.885 17.351 1.00 95.06 89 GLN A O 1
ATOM 669 N N . CYS A 1 90 ? -15.713 -0.308 17.643 1.00 95.75 90 CYS A N 1
ATOM 670 C CA . CYS A 1 90 ? -15.567 0.275 16.312 1.00 95.75 90 CYS A CA 1
ATOM 671 C C . CYS A 1 90 ? -15.860 -0.767 15.226 1.00 95.75 90 CYS A C 1
ATOM 673 O O . CYS A 1 90 ? -15.440 -1.922 15.334 1.00 95.75 90 CYS A O 1
ATOM 675 N N . ILE A 1 91 ? -16.582 -0.356 14.186 1.00 93.38 91 ILE A N 1
ATOM 676 C CA . ILE A 1 91 ? -16.827 -1.204 13.019 1.00 93.38 91 ILE A CA 1
ATOM 677 C C . ILE A 1 91 ? -15.516 -1.485 12.279 1.00 93.38 91 ILE A C 1
ATOM 679 O O . ILE A 1 91 ? -14.502 -0.812 12.485 1.00 93.38 91 ILE A O 1
ATOM 683 N N . ASP A 1 92 ? -15.544 -2.467 11.380 1.00 87.69 92 ASP A N 1
ATOM 684 C CA . ASP A 1 92 ? -14.384 -2.808 10.559 1.00 87.69 92 ASP A CA 1
ATOM 685 C C . ASP A 1 92 ? -13.782 -1.565 9.886 1.00 87.69 92 ASP A C 1
ATOM 687 O O . ASP A 1 92 ? -14.502 -0.712 9.366 1.00 87.69 92 ASP A O 1
ATOM 691 N N . ARG A 1 93 ? -12.442 -1.504 9.855 1.00 84.06 93 ARG A N 1
ATOM 692 C CA . ARG A 1 93 ? -11.614 -0.387 9.344 1.00 84.06 93 ARG A CA 1
ATOM 693 C C . ARG A 1 93 ? -11.517 0.839 10.250 1.00 84.06 93 ARG A C 1
ATOM 695 O O . ARG A 1 93 ? -10.796 1.764 9.889 1.00 84.06 93 ARG A O 1
ATOM 702 N N . TYR A 1 94 ? -12.152 0.840 11.418 1.00 90.56 94 TYR A N 1
ATOM 703 C CA . TYR A 1 94 ? -12.013 1.910 12.400 1.00 90.56 94 TYR A CA 1
ATOM 704 C C . TYR A 1 94 ? -11.255 1.426 13.637 1.00 90.56 94 TYR A C 1
ATOM 706 O O . TYR A 1 94 ? -11.377 0.276 14.057 1.00 90.56 94 TYR A O 1
ATOM 714 N N . ILE A 1 95 ? -10.453 2.313 14.217 1.00 90.25 95 ILE A N 1
ATOM 715 C CA . ILE A 1 95 ? -9.746 2.097 15.478 1.00 90.25 95 ILE A CA 1
ATOM 716 C C . ILE A 1 95 ? -10.222 3.116 16.507 1.00 90.25 95 ILE A C 1
ATOM 718 O O . ILE A 1 95 ? -10.631 4.226 16.170 1.00 90.25 95 ILE A O 1
ATOM 722 N N . GLN A 1 96 ? -10.175 2.719 17.774 1.00 92.50 96 GLN A N 1
ATOM 723 C CA . GLN A 1 96 ? -10.537 3.600 18.871 1.00 92.50 96 GLN A CA 1
ATOM 724 C C . GLN A 1 96 ? -9.416 4.611 19.128 1.00 92.50 96 GLN A C 1
ATOM 726 O O . GLN A 1 96 ? -8.298 4.225 19.476 1.00 92.50 96 GLN A O 1
ATOM 731 N N . GLU A 1 97 ? -9.744 5.897 19.047 1.00 90.56 97 GLU A N 1
ATOM 732 C CA . GLU A 1 97 ? -8.911 6.991 19.542 1.00 90.56 97 GLU A CA 1
ATOM 733 C C . GLU A 1 97 ? -9.731 7.805 20.553 1.00 90.56 97 GLU A C 1
ATOM 735 O O . GLU A 1 97 ? -10.662 8.532 20.215 1.00 90.56 97 GLU A O 1
ATOM 740 N N . GLY A 1 98 ? -9.440 7.622 21.844 1.00 90.31 98 GLY A N 1
ATOM 741 C CA . GLY A 1 98 ? -10.246 8.218 22.913 1.00 90.31 98 GLY A CA 1
ATOM 742 C C . GLY A 1 98 ? -11.669 7.644 22.971 1.00 90.31 98 GLY A C 1
ATOM 743 O O . GLY A 1 98 ? -11.840 6.436 23.155 1.00 90.31 98 GLY A O 1
ATOM 744 N N . ASN A 1 99 ? -12.680 8.518 22.867 1.00 91.94 99 ASN A N 1
ATOM 745 C CA . ASN A 1 99 ? -14.104 8.144 22.848 1.00 91.94 99 ASN A CA 1
ATOM 746 C C . ASN A 1 99 ? -14.711 8.182 21.435 1.00 91.94 99 ASN A C 1
ATOM 748 O O . ASN A 1 99 ? -15.925 8.299 21.289 1.00 91.94 99 ASN A O 1
ATOM 752 N N . GLU A 1 100 ? -13.872 8.103 20.406 1.00 93.81 100 GLU A N 1
ATOM 753 C CA . GLU A 1 100 ? -14.283 8.134 19.008 1.00 93.81 100 GLU A CA 1
ATOM 754 C C . GLU A 1 100 ? -13.698 6.938 18.253 1.00 93.81 100 GLU A C 1
ATOM 756 O O . GLU A 1 100 ? -12.650 6.388 18.611 1.00 93.81 100 GLU A O 1
ATOM 761 N N . CYS A 1 101 ? -14.394 6.537 17.193 1.00 92.94 101 CYS A N 1
ATOM 762 C CA . CYS A 1 101 ? -13.890 5.591 16.212 1.00 92.94 101 CYS A CA 1
ATOM 763 C C . CYS A 1 101 ? -13.398 6.373 15.000 1.00 92.94 101 CYS A C 1
ATOM 765 O O . CYS A 1 101 ? -14.193 6.970 14.272 1.00 92.94 101 CYS A O 1
ATOM 767 N N . ILE A 1 102 ? -12.088 6.351 14.769 1.00 89.62 102 ILE A N 1
ATOM 768 C CA . ILE A 1 102 ? -11.460 6.991 13.613 1.00 89.62 102 ILE A CA 1
ATOM 769 C C . ILE A 1 102 ? -11.062 5.945 12.580 1.00 89.62 102 ILE A C 1
ATOM 771 O O . ILE A 1 102 ? -10.786 4.792 12.911 1.00 89.62 102 ILE A O 1
ATOM 775 N N . MET A 1 103 ? -11.044 6.336 11.309 1.00 86.12 103 MET A N 1
ATOM 776 C CA . MET A 1 103 ? -10.630 5.433 10.241 1.00 86.12 103 MET A CA 1
ATOM 777 C C . MET A 1 103 ? -9.163 5.038 10.444 1.00 86.12 103 MET A C 1
ATOM 779 O O . MET A 1 103 ? -8.310 5.891 10.679 1.00 86.12 103 MET A O 1
ATOM 783 N N . ASN A 1 104 ? -8.865 3.743 10.351 1.00 85.00 104 ASN A N 1
ATOM 784 C CA . ASN A 1 104 ? -7.507 3.225 10.433 1.00 85.00 104 ASN A CA 1
ATOM 785 C C . ASN A 1 104 ? -6.754 3.570 9.142 1.00 85.00 104 ASN A C 1
ATOM 787 O O . ASN A 1 104 ? -6.785 2.825 8.161 1.00 85.00 104 ASN A O 1
ATOM 791 N N . CYS A 1 105 ? -6.149 4.752 9.138 1.00 83.69 105 CYS A N 1
ATOM 792 C CA . CYS A 1 105 ? -5.463 5.328 7.996 1.00 83.69 105 CYS A CA 1
ATOM 793 C C . CYS A 1 105 ? -4.008 4.857 7.916 1.00 83.69 105 CYS A C 1
ATOM 795 O O . CYS A 1 105 ? -3.253 4.968 8.881 1.00 83.69 105 CYS A O 1
ATOM 797 N N . PHE A 1 106 ? -3.583 4.451 6.725 1.00 86.75 106 PHE A N 1
ATOM 798 C CA . PHE A 1 106 ? -2.191 4.193 6.382 1.00 86.75 106 PHE A CA 1
ATOM 799 C C . PHE A 1 106 ? -1.721 5.232 5.373 1.00 86.75 106 PHE A C 1
ATOM 801 O O . PHE A 1 106 ? -2.389 5.484 4.367 1.00 86.75 106 PHE A O 1
ATOM 808 N N . ASN A 1 107 ? -0.563 5.829 5.649 1.00 90.50 107 ASN A N 1
ATOM 809 C CA . ASN A 1 107 ? 0.074 6.755 4.729 1.00 90.50 107 ASN A CA 1
ATOM 810 C C . ASN A 1 107 ? 0.833 5.979 3.646 1.00 90.50 107 ASN A C 1
ATOM 812 O O . ASN A 1 107 ? 2.019 5.698 3.800 1.00 90.50 107 ASN A O 1
ATOM 816 N N . SER A 1 108 ? 0.139 5.600 2.574 1.00 92.12 108 SER A N 1
ATOM 817 C CA . SER A 1 108 ? 0.692 4.776 1.495 1.00 92.12 108 SER A CA 1
ATOM 818 C C . SER A 1 108 ? 0.337 5.308 0.105 1.00 92.12 108 SER A C 1
ATOM 820 O O . SER A 1 108 ? -0.616 6.074 -0.084 1.00 92.12 108 SER A O 1
ATOM 822 N N . PHE A 1 109 ? 1.109 4.879 -0.893 1.00 93.00 109 PHE A N 1
ATOM 823 C CA . PHE A 1 109 ? 0.750 5.027 -2.304 1.00 93.00 109 PHE A CA 1
ATOM 824 C C . PHE A 1 109 ? -0.277 3.970 -2.720 1.00 93.00 109 PHE A C 1
ATOM 826 O O . PHE A 1 109 ? -0.271 2.862 -2.195 1.00 93.00 109 PHE A O 1
ATOM 833 N N . ASN A 1 110 ? -1.115 4.284 -3.707 1.00 92.19 110 ASN A N 1
ATOM 834 C CA . ASN A 1 110 ? -1.875 3.284 -4.467 1.00 92.19 110 ASN A CA 1
ATOM 835 C C . ASN A 1 110 ? -1.292 3.123 -5.875 1.00 92.19 110 ASN A C 1
ATOM 837 O O . ASN A 1 110 ? -0.550 3.979 -6.347 1.00 92.19 110 ASN A O 1
ATOM 841 N N . THR A 1 111 ? -1.713 2.081 -6.599 1.00 91.12 111 THR A N 1
ATOM 842 C CA . THR A 1 111 ? -1.338 1.861 -8.009 1.00 91.12 111 THR A CA 1
ATOM 843 C C . THR A 1 111 ? -1.621 3.069 -8.909 1.00 91.12 111 THR A C 1
ATOM 845 O O . THR A 1 111 ? -0.882 3.311 -9.850 1.00 91.12 111 THR A O 1
ATOM 848 N N . SER A 1 112 ? -2.655 3.865 -8.614 1.00 92.50 112 SER A N 1
ATOM 849 C CA . SER A 1 112 ? -2.960 5.095 -9.360 1.00 92.50 112 SER A CA 1
ATOM 850 C C . SER A 1 112 ? -1.930 6.210 -9.182 1.00 92.50 112 SER A C 1
ATOM 852 O O . SER A 1 112 ? -1.882 7.126 -9.996 1.00 92.50 112 SER A O 1
ATOM 854 N N . ASP A 1 113 ? -1.157 6.172 -8.099 1.00 94.31 113 ASP A N 1
ATOM 855 C CA . ASP A 1 113 ? -0.208 7.225 -7.740 1.00 94.31 113 ASP A CA 1
ATOM 856 C C . ASP A 1 113 ? 1.192 6.952 -8.305 1.00 94.31 113 ASP A C 1
ATOM 858 O O . ASP A 1 113 ? 2.117 7.728 -8.058 1.00 94.31 113 ASP A O 1
ATOM 862 N N . VAL A 1 114 ? 1.366 5.826 -9.000 1.00 96.25 114 VAL A N 1
ATOM 863 C CA . VAL A 1 114 ? 2.656 5.358 -9.494 1.00 96.25 114 VAL A CA 1
ATOM 864 C C . VAL A 1 114 ? 2.530 4.995 -10.965 1.00 96.25 114 VAL A C 1
ATOM 866 O O . VAL A 1 114 ? 1.587 4.325 -11.377 1.00 96.25 114 VAL A O 1
ATOM 869 N N . MET A 1 115 ? 3.499 5.421 -11.765 1.00 97.44 115 MET A N 1
ATOM 870 C CA . MET A 1 115 ? 3.549 5.148 -13.195 1.00 97.44 115 MET A CA 1
ATOM 871 C C . MET A 1 115 ? 4.928 4.633 -13.586 1.00 97.44 115 MET A C 1
ATOM 873 O O . MET A 1 115 ? 5.948 5.143 -13.135 1.00 97.44 115 MET A O 1
ATOM 877 N N . GLY A 1 116 ? 4.954 3.631 -14.456 1.00 97.62 116 GLY A N 1
ATOM 878 C CA . GLY A 1 116 ? 6.166 3.016 -14.969 1.00 97.62 116 GLY A CA 1
ATOM 879 C C . GLY A 1 116 ? 6.205 3.126 -16.477 1.00 97.62 116 GLY A C 1
ATOM 880 O O . GLY A 1 116 ? 5.186 2.935 -17.136 1.00 97.62 116 GLY A O 1
ATOM 881 N N . TYR A 1 117 ? 7.369 3.433 -17.034 1.00 97.69 117 TYR A N 1
ATOM 882 C CA . TYR A 1 117 ? 7.536 3.533 -18.479 1.00 97.69 117 TYR A CA 1
ATOM 883 C C . TYR A 1 117 ? 8.977 3.256 -18.904 1.00 97.69 117 TYR A C 1
ATOM 885 O O . TYR A 1 117 ? 9.938 3.472 -18.161 1.00 97.69 117 TYR A O 1
ATOM 893 N N . TYR A 1 118 ? 9.116 2.792 -20.141 1.00 97.62 118 TYR A N 1
ATOM 894 C CA . TYR A 1 118 ? 10.401 2.628 -20.806 1.00 97.62 118 TYR A CA 1
ATOM 895 C C . TYR A 1 118 ? 11.025 3.984 -21.133 1.00 97.62 118 TYR A C 1
ATOM 897 O O . TYR A 1 118 ? 10.356 4.870 -21.663 1.00 97.62 118 TYR A O 1
ATOM 905 N N . ASN A 1 119 ? 12.319 4.147 -20.871 1.00 96.38 119 ASN A N 1
ATOM 906 C CA . ASN A 1 119 ? 13.053 5.309 -21.366 1.00 96.38 119 ASN A CA 1
ATOM 907 C C . ASN A 1 119 ? 13.495 5.096 -22.822 1.00 96.38 119 ASN A C 1
ATOM 909 O O . ASN A 1 119 ? 13.552 3.975 -23.321 1.00 96.38 119 ASN A O 1
ATOM 913 N N . ASN A 1 120 ? 13.889 6.188 -23.483 1.00 91.44 120 ASN A N 1
ATOM 914 C CA . ASN A 1 120 ? 14.271 6.204 -24.903 1.00 91.44 120 ASN A CA 1
ATOM 915 C C . ASN A 1 120 ? 15.454 5.292 -25.271 1.00 91.44 120 ASN A C 1
ATOM 917 O O . ASN A 1 120 ? 15.665 5.016 -26.447 1.00 91.44 120 ASN A O 1
ATOM 921 N N . ASP A 1 121 ? 16.267 4.881 -24.295 1.00 89.81 121 ASP A N 1
ATOM 922 C CA . ASP A 1 121 ? 17.375 3.953 -24.523 1.00 89.81 121 ASP A CA 1
ATOM 923 C C . ASP A 1 121 ? 16.919 2.490 -24.597 1.00 89.81 121 ASP A C 1
ATOM 925 O O . ASP A 1 121 ? 17.718 1.630 -24.967 1.00 89.81 121 ASP A O 1
ATOM 929 N N . TYR A 1 122 ? 15.663 2.209 -24.230 1.00 92.94 122 TYR A N 1
ATOM 930 C CA . TYR A 1 122 ? 15.070 0.875 -24.102 1.00 92.94 122 TYR A CA 1
ATOM 931 C C . TYR A 1 122 ? 15.873 -0.077 -23.198 1.00 92.94 122 TYR A C 1
ATOM 933 O O . TYR A 1 122 ? 15.636 -1.282 -23.182 1.00 92.94 122 TYR A O 1
ATOM 941 N N . LYS A 1 123 ? 16.818 0.467 -22.425 1.00 95.81 123 LYS A N 1
ATOM 942 C CA . LYS A 1 123 ? 17.682 -0.225 -21.458 1.00 95.81 123 LYS A CA 1
ATOM 943 C C . LYS A 1 123 ? 17.372 0.193 -20.031 1.00 95.81 123 LYS A C 1
ATOM 945 O O . LYS A 1 123 ? 18.090 -0.167 -19.099 1.00 95.81 123 LYS A O 1
ATOM 950 N N . SER A 1 124 ? 16.328 0.989 -19.843 1.00 97.25 124 SER A N 1
ATOM 951 C CA . SER A 1 124 ? 15.912 1.426 -18.528 1.00 97.25 124 SER A CA 1
ATOM 952 C C . SER A 1 124 ? 14.410 1.645 -18.442 1.00 97.25 124 SER A C 1
ATOM 954 O O . SER A 1 124 ? 13.756 2.031 -19.412 1.00 97.25 124 SER A O 1
ATOM 956 N N . ILE A 1 125 ? 13.886 1.413 -17.245 1.00 98.12 125 ILE A N 1
ATOM 957 C CA . ILE A 1 125 ? 12.507 1.704 -16.861 1.00 98.12 125 ILE A CA 1
ATOM 958 C C . ILE A 1 125 ? 12.567 2.785 -15.788 1.00 98.12 125 ILE A C 1
ATOM 960 O O . ILE A 1 125 ? 13.313 2.664 -14.814 1.00 98.12 125 ILE A O 1
ATOM 964 N N . SER A 1 126 ? 11.803 3.853 -15.980 1.00 97.88 126 SER A N 1
ATOM 965 C CA . SER A 1 126 ? 11.570 4.863 -14.951 1.00 97.88 126 SER A CA 1
ATOM 966 C C . SER A 1 126 ? 10.269 4.541 -14.232 1.00 97.88 126 SER A C 1
ATOM 968 O O . SER A 1 126 ? 9.282 4.180 -14.871 1.00 97.88 126 SER A O 1
ATOM 970 N N . ILE A 1 127 ? 10.281 4.680 -12.910 1.00 98.12 127 ILE A N 1
ATOM 971 C CA . ILE A 1 127 ? 9.099 4.572 -12.058 1.00 98.12 127 ILE A CA 1
ATOM 972 C C . ILE A 1 127 ? 8.932 5.916 -11.361 1.00 98.12 127 ILE A C 1
ATOM 974 O O . ILE A 1 127 ? 9.822 6.347 -10.623 1.00 98.12 127 ILE A O 1
ATOM 978 N N . GLU A 1 128 ? 7.817 6.583 -11.628 1.00 97.88 128 GLU A N 1
ATOM 979 C CA . GLU A 1 128 ? 7.481 7.908 -11.120 1.00 97.88 128 GLU A CA 1
ATOM 980 C C . GLU A 1 128 ? 6.306 7.843 -10.148 1.00 97.88 128 GLU A C 1
ATOM 982 O O . GLU A 1 128 ? 5.325 7.139 -10.377 1.00 97.88 128 GLU A O 1
ATOM 987 N N . PHE A 1 129 ? 6.416 8.619 -9.077 1.00 97.06 129 PHE A N 1
ATOM 988 C CA . PHE A 1 129 ? 5.427 8.758 -8.020 1.00 97.06 129 PHE A CA 1
ATOM 989 C C . PHE A 1 129 ? 4.762 10.135 -8.119 1.00 97.06 129 PHE A C 1
ATOM 991 O O . PHE A 1 129 ? 5.408 11.142 -8.421 1.00 97.06 129 PHE A O 1
ATOM 998 N N . GLU A 1 130 ? 3.469 10.208 -7.812 1.00 95.69 130 GLU A N 1
ATOM 999 C CA . GLU A 1 130 ? 2.696 11.458 -7.812 1.00 95.69 130 GLU A CA 1
ATOM 1000 C C . GLU A 1 130 ? 3.279 12.499 -6.823 1.00 95.69 130 GLU A C 1
ATOM 1002 O O . GLU A 1 130 ? 3.359 13.707 -7.098 1.00 95.69 130 GLU A O 1
ATOM 1007 N N . SER A 1 131 ? 3.757 12.031 -5.669 1.00 95.75 131 SER A N 1
ATOM 1008 C CA . SER A 1 131 ? 4.382 12.839 -4.617 1.00 95.75 131 SER A CA 1
ATOM 1009 C C . SER A 1 131 ? 5.783 12.346 -4.264 1.00 95.75 131 SER A C 1
ATOM 1011 O O . SER A 1 131 ? 6.204 11.277 -4.690 1.00 95.75 131 SER A O 1
ATOM 1013 N N . ASP A 1 132 ? 6.504 13.145 -3.476 1.00 96.62 132 ASP A N 1
ATOM 1014 C CA . ASP A 1 132 ? 7.807 12.742 -2.950 1.00 96.62 132 ASP A CA 1
ATOM 1015 C C . ASP A 1 132 ? 7.668 11.502 -2.063 1.00 96.62 132 ASP A C 1
ATOM 1017 O O . ASP A 1 132 ? 6.678 11.362 -1.338 1.00 96.62 132 ASP A O 1
ATOM 1021 N N . VAL A 1 133 ? 8.665 10.625 -2.134 1.00 96.56 133 VAL A N 1
ATOM 1022 C CA . VAL A 1 133 ? 8.779 9.391 -1.356 1.00 96.56 133 VAL A CA 1
ATOM 1023 C C . VAL A 1 133 ? 9.774 9.616 -0.223 1.00 96.56 133 VAL A C 1
ATOM 1025 O O . VAL A 1 133 ? 10.897 10.063 -0.470 1.00 96.56 133 VAL A O 1
ATOM 1028 N N . VAL A 1 134 ? 9.402 9.305 1.016 1.00 95.19 134 VAL A N 1
ATOM 1029 C CA . VAL A 1 134 ? 10.262 9.519 2.197 1.00 95.19 134 VAL A CA 1
ATOM 1030 C C . VAL A 1 134 ? 11.562 8.713 2.093 1.00 95.19 134 VAL A C 1
ATOM 1032 O O . VAL A 1 134 ? 12.653 9.218 2.370 1.00 95.19 134 VAL A O 1
ATOM 1035 N N . GLU A 1 135 ? 11.467 7.478 1.610 1.00 94.81 135 GLU A N 1
ATOM 1036 C CA . GLU A 1 135 ? 12.578 6.529 1.483 1.00 94.81 135 GLU A CA 1
ATOM 1037 C C . GLU A 1 135 ? 13.536 6.866 0.324 1.00 94.81 135 GLU A C 1
ATOM 1039 O O . GLU A 1 135 ? 14.587 6.246 0.184 1.00 94.81 135 GLU A O 1
ATOM 1044 N N . SER A 1 136 ? 13.234 7.886 -0.486 1.00 94.00 136 SER A N 1
ATOM 1045 C CA . SER A 1 136 ? 14.063 8.296 -1.634 1.00 94.00 136 SER A CA 1
ATOM 1046 C C . SER A 1 136 ? 15.456 8.829 -1.281 1.00 94.00 136 SER A C 1
ATOM 1048 O O . SER A 1 136 ? 16.288 9.042 -2.163 1.00 94.00 136 SER A O 1
ATOM 1050 N N . SER A 1 137 ? 15.720 9.052 0.008 1.00 91.50 137 SER A N 1
ATOM 1051 C CA . SER A 1 137 ? 17.052 9.387 0.521 1.00 91.50 137 SER A CA 1
ATOM 1052 C C . SER A 1 137 ? 18.022 8.197 0.511 1.00 91.50 137 SER A C 1
ATOM 1054 O O . SER A 1 137 ? 19.236 8.393 0.616 1.00 91.50 137 SER A O 1
ATOM 1056 N N . GLU A 1 138 ? 17.516 6.970 0.352 1.00 90.06 138 GLU A N 1
ATOM 1057 C CA . GLU A 1 138 ? 18.324 5.774 0.129 1.00 90.06 138 GLU A CA 1
ATOM 1058 C C . GLU A 1 138 ? 19.087 5.879 -1.206 1.00 90.06 138 GLU A C 1
ATOM 1060 O O . GLU A 1 138 ? 18.601 6.424 -2.192 1.00 90.06 138 GLU A O 1
ATOM 1065 N N . SER A 1 139 ? 20.311 5.350 -1.279 1.00 82.94 139 SER A N 1
ATOM 1066 C CA . SER A 1 139 ? 21.088 5.380 -2.532 1.00 82.94 139 SER A CA 1
ATOM 1067 C C . SER A 1 139 ? 20.621 4.339 -3.555 1.00 82.94 139 SER A C 1
ATOM 1069 O O . SER A 1 139 ? 20.835 4.498 -4.757 1.00 82.94 139 SER A O 1
ATOM 1071 N N . SER A 1 140 ? 19.989 3.272 -3.076 1.00 93.12 140 SER A N 1
ATOM 1072 C CA . SER A 1 140 ? 19.588 2.087 -3.827 1.00 93.12 140 SER A CA 1
ATOM 1073 C C . SER A 1 140 ? 18.098 1.844 -3.631 1.00 93.12 140 SER A C 1
ATOM 1075 O O . SER A 1 140 ? 17.591 2.042 -2.533 1.00 93.12 140 SER A O 1
ATOM 1077 N N . CYS A 1 141 ? 17.413 1.373 -4.674 1.00 94.44 141 CYS A N 1
ATOM 1078 C CA . CYS A 1 141 ? 16.013 0.946 -4.586 1.00 94.44 141 CYS A CA 1
ATOM 1079 C C . CYS A 1 141 ? 15.822 -0.575 -4.695 1.00 94.44 141 CYS A C 1
ATOM 1081 O O . CYS A 1 141 ? 14.689 -1.037 -4.759 1.00 94.44 141 CYS A O 1
ATOM 1083 N N . PHE A 1 142 ? 16.900 -1.373 -4.700 1.00 94.94 142 PHE A N 1
ATOM 1084 C CA . PHE A 1 142 ? 16.810 -2.830 -4.891 1.00 94.94 142 PHE A CA 1
ATOM 1085 C C . PHE A 1 142 ? 15.925 -3.531 -3.849 1.00 94.94 142 PHE A C 1
ATOM 1087 O O . PHE A 1 142 ? 15.243 -4.489 -4.180 1.00 94.94 142 PHE A O 1
ATOM 1094 N N . SER A 1 143 ? 15.913 -3.058 -2.600 1.00 93.31 143 SER A N 1
ATOM 1095 C CA . SER A 1 143 ? 15.062 -3.609 -1.535 1.00 93.31 143 SER A CA 1
ATOM 1096 C C . SER A 1 143 ? 13.604 -3.163 -1.619 1.00 93.31 143 SER A C 1
ATOM 1098 O O . SER A 1 143 ? 12.790 -3.631 -0.834 1.00 93.31 143 SER A O 1
ATOM 1100 N N . ARG A 1 144 ? 13.286 -2.230 -2.522 1.00 94.25 144 ARG A N 1
ATOM 1101 C CA . ARG A 1 144 ? 11.965 -1.607 -2.653 1.00 94.25 144 ARG A CA 1
ATOM 1102 C C . ARG A 1 144 ? 11.174 -2.141 -3.839 1.00 94.25 144 ARG A C 1
ATOM 1104 O O . ARG A 1 144 ? 10.067 -1.668 -4.078 1.00 94.25 144 ARG A O 1
ATOM 1111 N N . ILE A 1 145 ? 11.747 -3.079 -4.592 1.00 95.19 145 ILE A N 1
ATOM 1112 C CA . ILE A 1 145 ? 11.154 -3.621 -5.809 1.00 95.19 145 ILE A CA 1
ATOM 1113 C C . ILE A 1 145 ? 11.267 -5.143 -5.840 1.00 95.19 145 ILE A C 1
ATOM 1115 O O . ILE A 1 145 ? 12.266 -5.720 -5.411 1.00 95.19 145 ILE A O 1
ATOM 1119 N N . THR A 1 146 ? 10.277 -5.769 -6.455 1.00 96.12 146 THR A N 1
ATOM 1120 C CA . THR A 1 146 ? 10.285 -7.172 -6.850 1.00 96.12 146 THR A CA 1
ATOM 1121 C C . THR A 1 146 ? 9.970 -7.228 -8.341 1.00 96.12 146 THR A C 1
ATOM 1123 O O . THR A 1 146 ? 8.962 -6.692 -8.810 1.00 96.12 146 THR A O 1
ATOM 1126 N N . LEU A 1 147 ? 10.868 -7.848 -9.108 1.00 96.44 147 LEU A N 1
ATOM 1127 C CA . LEU A 1 147 ? 10.791 -7.911 -10.566 1.00 96.44 147 LEU A CA 1
ATOM 1128 C C . LEU A 1 147 ? 10.455 -9.326 -11.055 1.00 96.44 147 LEU A C 1
ATOM 1130 O O . LEU A 1 147 ? 10.897 -10.297 -10.440 1.00 96.44 147 LEU A O 1
ATOM 1134 N N . PRO A 1 148 ? 9.773 -9.461 -12.208 1.00 96.06 148 PRO A N 1
ATOM 1135 C CA . PRO A 1 148 ? 9.683 -10.727 -12.930 1.00 96.06 148 PRO A CA 1
ATOM 1136 C C . PRO A 1 148 ? 11.068 -11.280 -13.284 1.00 96.06 148 PRO A C 1
ATOM 1138 O O . PRO A 1 148 ? 11.981 -10.504 -13.574 1.00 96.06 148 PRO A O 1
ATOM 1141 N N . ASP A 1 149 ? 11.199 -12.608 -13.360 1.00 95.94 149 ASP A N 1
ATOM 1142 C CA . ASP A 1 149 ? 12.479 -13.309 -13.570 1.00 95.94 149 ASP A CA 1
ATOM 1143 C C . ASP A 1 149 ? 13.311 -12.746 -14.731 1.00 95.94 149 ASP A C 1
ATOM 1145 O O . ASP A 1 149 ? 14.515 -12.538 -14.589 1.00 95.94 149 ASP A O 1
ATOM 1149 N N . TYR A 1 150 ? 12.664 -12.445 -15.863 1.00 95.31 150 TYR A N 1
ATOM 1150 C CA . TYR A 1 150 ? 13.323 -11.861 -17.033 1.00 95.31 150 TYR A CA 1
ATOM 1151 C C . TYR A 1 150 ? 13.982 -10.510 -16.719 1.00 95.31 150 TYR A C 1
ATOM 1153 O O . TYR A 1 150 ? 15.153 -10.309 -17.025 1.00 95.31 150 TYR A O 1
ATOM 1161 N N . LEU A 1 151 ? 13.250 -9.589 -16.083 1.00 96.38 151 LEU A N 1
ATOM 1162 C CA . LEU A 1 151 ? 13.785 -8.274 -15.726 1.00 96.38 151 LEU A CA 1
ATOM 1163 C C . LEU A 1 151 ? 14.826 -8.383 -14.612 1.00 96.38 151 LEU A C 1
ATOM 1165 O O . LEU A 1 151 ? 15.840 -7.693 -14.661 1.00 96.38 151 LEU A O 1
ATOM 1169 N N . ASN A 1 152 ? 14.595 -9.258 -13.633 1.00 96.31 152 ASN A N 1
ATOM 1170 C CA . ASN A 1 152 ? 15.507 -9.467 -12.514 1.00 96.31 152 ASN A CA 1
ATOM 1171 C C . ASN A 1 152 ? 16.874 -9.995 -12.979 1.00 96.31 152 ASN A C 1
ATOM 1173 O O . ASN A 1 152 ? 17.906 -9.556 -12.481 1.00 96.31 152 ASN A O 1
ATOM 1177 N N . TYR A 1 153 ? 16.887 -10.895 -13.967 1.00 96.38 153 TYR A N 1
ATOM 1178 C CA . TYR A 1 153 ? 18.119 -11.430 -14.549 1.00 96.38 153 TYR A CA 1
ATOM 1179 C C . TYR A 1 153 ? 18.967 -10.355 -15.247 1.00 96.38 153 TYR A C 1
ATOM 1181 O O . TYR A 1 153 ? 20.192 -10.402 -15.173 1.00 96.38 153 TYR A O 1
ATOM 1189 N N . LEU A 1 154 ? 18.320 -9.387 -15.900 1.00 96.81 154 LEU A N 1
ATOM 1190 C CA . LEU A 1 154 ? 18.984 -8.335 -16.679 1.00 96.81 154 LEU A CA 1
ATOM 1191 C C . LEU A 1 154 ? 19.290 -7.074 -15.856 1.00 96.81 154 LEU A C 1
ATOM 1193 O O . LEU A 1 154 ? 19.966 -6.169 -16.348 1.00 96.81 154 LEU A O 1
ATOM 1197 N N . LEU A 1 155 ? 18.758 -6.962 -14.634 1.00 97.44 155 LEU A N 1
ATOM 1198 C CA . LEU A 1 155 ? 18.875 -5.760 -13.812 1.00 97.44 155 LEU A CA 1
ATOM 1199 C C . LEU A 1 155 ? 20.330 -5.536 -13.379 1.00 97.44 155 LEU A C 1
ATOM 1201 O O . LEU A 1 155 ? 20.976 -6.400 -12.794 1.00 97.44 155 LEU A O 1
ATOM 1205 N N . THR A 1 156 ? 20.827 -4.325 -13.613 1.00 96.81 156 THR A N 1
ATOM 1206 C CA . THR A 1 156 ? 22.203 -3.920 -13.276 1.00 96.81 156 THR A CA 1
ATOM 1207 C C . THR A 1 156 ? 22.259 -2.820 -12.226 1.00 96.81 156 THR A C 1
ATOM 1209 O O . THR A 1 156 ? 23.179 -2.788 -11.412 1.00 96.81 156 THR A O 1
ATOM 1212 N N . GLU A 1 157 ? 21.286 -1.909 -12.221 1.00 96.94 157 GLU A N 1
ATOM 1213 C CA . GLU A 1 157 ? 21.250 -0.766 -11.310 1.00 96.94 157 GLU A CA 1
ATOM 1214 C C . GLU A 1 157 ? 19.796 -0.440 -10.952 1.00 96.94 157 GLU A C 1
ATOM 1216 O O . GLU A 1 157 ? 18.947 -0.339 -11.835 1.00 96.94 157 GLU A O 1
ATOM 1221 N N . CYS A 1 158 ? 19.527 -0.224 -9.665 1.00 97.31 158 CYS A N 1
ATOM 1222 C CA . CYS A 1 158 ? 18.292 0.369 -9.158 1.00 97.31 158 CYS A CA 1
ATOM 1223 C C . CYS A 1 158 ? 18.679 1.557 -8.285 1.00 97.31 158 CYS A C 1
ATOM 1225 O O . CYS A 1 158 ? 19.301 1.371 -7.235 1.00 97.31 158 CYS A O 1
ATOM 1227 N N . LYS A 1 159 ? 18.310 2.772 -8.690 1.00 97.00 159 LYS A N 1
ATOM 1228 C CA . LYS A 1 159 ? 18.571 3.971 -7.888 1.00 97.00 159 LYS A CA 1
ATOM 1229 C C . LYS A 1 159 ? 17.440 4.977 -7.927 1.00 97.00 159 LYS A C 1
ATOM 1231 O O . LYS A 1 159 ? 16.703 5.073 -8.907 1.00 97.00 159 LYS A O 1
ATOM 1236 N N . TRP A 1 160 ? 17.397 5.811 -6.901 1.00 96.56 160 TRP A N 1
ATOM 1237 C CA . TRP A 1 160 ? 16.583 7.013 -6.900 1.00 96.56 160 TRP A CA 1
ATOM 1238 C C . TRP A 1 160 ? 17.207 8.062 -7.823 1.00 96.56 160 TRP A C 1
ATOM 1240 O O . TRP A 1 160 ? 18.377 8.427 -7.705 1.00 96.56 160 TRP A O 1
ATOM 1250 N N . LYS A 1 161 ? 16.427 8.510 -8.805 1.00 94.88 161 LYS A N 1
ATOM 1251 C CA . LYS A 1 161 ? 16.776 9.605 -9.717 1.00 94.88 161 LYS A CA 1
ATOM 1252 C C . LYS A 1 161 ? 16.416 10.956 -9.095 1.00 94.88 161 LYS A C 1
ATOM 1254 O O . LYS A 1 161 ? 17.110 11.941 -9.331 1.00 94.88 161 LYS A O 1
ATOM 1259 N N . SER A 1 162 ? 15.333 10.996 -8.325 1.00 96.00 162 SER A N 1
ATOM 1260 C CA . SER A 1 162 ? 14.872 12.138 -7.534 1.00 96.00 162 SER A CA 1
ATOM 1261 C C . SER A 1 162 ? 14.002 11.641 -6.374 1.00 96.00 162 SER A C 1
ATOM 1263 O O . SER A 1 162 ? 13.749 10.443 -6.258 1.00 96.00 162 SER A O 1
ATOM 1265 N N . SER A 1 163 ? 13.478 12.560 -5.560 1.00 96.31 163 SER A N 1
ATOM 1266 C CA . SER A 1 163 ? 12.511 12.231 -4.507 1.00 96.31 163 SER A CA 1
ATOM 1267 C C . SER A 1 163 ? 11.204 11.619 -5.023 1.00 96.31 163 SER A C 1
ATOM 1269 O O . SER A 1 163 ? 10.495 10.975 -4.259 1.00 96.31 163 SER A O 1
ATOM 1271 N N . LYS A 1 164 ? 10.891 11.798 -6.313 1.00 96.88 164 LYS A N 1
ATOM 1272 C CA . LYS A 1 164 ? 9.667 11.303 -6.964 1.00 96.88 164 LYS A CA 1
ATOM 1273 C C . LYS A 1 164 ? 9.903 10.206 -7.987 1.00 96.88 164 LYS A C 1
ATOM 1275 O O . LYS A 1 164 ? 8.956 9.787 -8.640 1.00 96.88 164 LYS A O 1
ATOM 1280 N N . ALA A 1 165 ? 11.145 9.804 -8.222 1.00 96.88 165 ALA A N 1
ATOM 1281 C CA . ALA A 1 165 ? 11.436 8.902 -9.321 1.00 96.88 165 ALA A CA 1
ATOM 1282 C C . ALA A 1 165 ? 12.595 7.977 -8.992 1.00 96.88 165 ALA A C 1
ATOM 1284 O O . ALA A 1 165 ? 13.664 8.424 -8.569 1.00 96.88 165 ALA A O 1
ATOM 1285 N N . MET A 1 166 ? 12.413 6.699 -9.295 1.00 96.69 166 MET A N 1
ATOM 1286 C CA . MET A 1 166 ? 13.491 5.722 -9.354 1.00 96.69 166 MET A CA 1
ATOM 1287 C C . MET A 1 166 ? 13.713 5.270 -10.797 1.00 96.69 166 MET A C 1
ATOM 1289 O O . MET A 1 166 ? 12.831 5.366 -11.651 1.00 96.69 166 MET A O 1
ATOM 1293 N N . ILE A 1 167 ? 14.926 4.811 -11.078 1.00 97.06 167 ILE A N 1
ATOM 1294 C CA . ILE A 1 167 ? 15.324 4.300 -12.383 1.00 97.06 167 ILE A CA 1
ATOM 1295 C C . ILE A 1 167 ? 15.948 2.919 -12.224 1.00 97.06 167 ILE A C 1
ATOM 1297 O O . ILE A 1 167 ? 16.871 2.718 -11.428 1.00 97.06 167 ILE A O 1
ATOM 1301 N N . LEU A 1 168 ? 15.437 1.990 -13.023 1.00 98.00 168 LEU A N 1
ATOM 1302 C CA . LEU A 1 168 ? 15.943 0.637 -13.192 1.00 98.00 168 LEU A CA 1
ATOM 1303 C C . LEU A 1 168 ? 16.742 0.596 -14.485 1.00 98.00 168 LEU A C 1
ATOM 1305 O O . LEU A 1 168 ? 16.225 1.005 -15.524 1.00 98.00 168 LEU A O 1
ATOM 1309 N N . LYS A 1 169 ? 17.981 0.116 -14.446 1.00 97.81 169 LYS A N 1
ATOM 1310 C CA . LYS A 1 169 ? 18.801 -0.077 -15.645 1.00 97.81 169 LYS A CA 1
ATOM 1311 C C . LYS A 1 169 ? 19.136 -1.532 -15.858 1.00 97.81 169 LYS A C 1
ATOM 1313 O O . LYS A 1 169 ? 19.466 -2.248 -14.913 1.00 97.81 169 LYS A O 1
ATOM 1318 N N . PHE A 1 170 ? 19.163 -1.914 -17.120 1.00 97.75 170 PHE A N 1
ATOM 1319 C CA . PHE A 1 170 ? 19.368 -3.278 -17.563 1.00 97.75 170 PHE A CA 1
ATOM 1320 C C . PHE A 1 170 ? 20.626 -3.376 -18.432 1.00 97.75 170 PHE A C 1
ATOM 1322 O O . PHE A 1 170 ? 21.059 -2.400 -19.052 1.00 97.75 170 PHE A O 1
ATOM 1329 N N . ASP A 1 171 ? 21.241 -4.553 -18.453 1.00 96.25 171 ASP A N 1
ATOM 1330 C CA . ASP A 1 171 ? 22.452 -4.836 -19.234 1.00 96.25 171 ASP A CA 1
ATOM 1331 C C . ASP A 1 171 ? 22.218 -4.781 -20.760 1.00 96.25 171 ASP A C 1
ATOM 1333 O O . ASP A 1 171 ? 23.127 -4.490 -21.550 1.00 96.25 171 ASP A O 1
ATOM 1337 N N . SER A 1 172 ? 20.975 -4.994 -21.178 1.00 94.44 172 SER A N 1
ATOM 1338 C CA . SER A 1 172 ? 20.544 -5.197 -22.554 1.00 94.44 172 SER A CA 1
ATOM 1339 C C . SER A 1 172 ? 19.257 -4.429 -22.862 1.00 94.44 172 SER A C 1
ATOM 1341 O O . SER A 1 172 ? 18.593 -3.890 -21.976 1.00 94.44 172 SER A O 1
ATOM 1343 N N . ILE A 1 173 ? 18.952 -4.306 -24.159 1.00 93.38 173 ILE A N 1
ATOM 1344 C CA . ILE A 1 173 ? 17.695 -3.705 -24.617 1.00 93.38 173 ILE A CA 1
ATOM 1345 C C . ILE A 1 173 ? 16.557 -4.650 -24.235 1.00 93.38 173 ILE A C 1
ATOM 1347 O O . ILE A 1 173 ? 16.606 -5.842 -24.536 1.00 93.38 173 ILE A O 1
ATOM 1351 N N . LEU A 1 174 ? 15.535 -4.111 -23.580 1.00 94.88 174 LEU A N 1
ATOM 1352 C CA . LEU A 1 174 ? 14.338 -4.855 -23.222 1.00 94.88 174 LEU A CA 1
ATOM 1353 C C . LEU A 1 174 ? 13.479 -5.117 -24.462 1.00 94.88 174 LEU A C 1
ATOM 1355 O O . LEU A 1 174 ? 13.454 -4.327 -25.399 1.00 94.88 174 LEU A O 1
ATOM 1359 N N . ASN A 1 175 ? 12.724 -6.213 -24.444 1.00 92.88 175 ASN A N 1
ATOM 1360 C CA . ASN A 1 175 ? 11.873 -6.648 -25.559 1.00 92.88 175 ASN A CA 1
ATOM 1361 C C . ASN A 1 175 ? 10.602 -5.798 -25.777 1.00 92.88 175 ASN A C 1
ATOM 1363 O O . ASN A 1 175 ? 9.839 -6.098 -26.687 1.00 92.88 175 ASN A O 1
ATOM 1367 N N . GLY A 1 176 ? 10.360 -4.772 -24.953 1.00 92.56 176 GLY A N 1
ATOM 1368 C CA . GLY A 1 176 ? 9.200 -3.885 -25.075 1.00 92.56 176 GLY A CA 1
ATOM 1369 C C . GLY A 1 176 ? 7.865 -4.487 -24.621 1.00 92.56 176 GLY A C 1
ATOM 1370 O O . GLY A 1 176 ? 6.830 -3.860 -24.821 1.00 92.56 176 GLY A O 1
ATOM 1371 N N . ASN A 1 177 ? 7.853 -5.669 -23.997 1.00 95.81 177 ASN A N 1
ATOM 1372 C CA . ASN A 1 177 ? 6.619 -6.287 -23.501 1.00 95.81 177 ASN A CA 1
ATOM 1373 C C . ASN A 1 177 ? 6.012 -5.522 -22.313 1.00 95.81 177 ASN A C 1
ATOM 1375 O O . ASN A 1 177 ? 6.659 -4.693 -21.680 1.00 95.81 177 ASN A O 1
ATOM 1379 N N . GLU A 1 178 ? 4.763 -5.820 -21.972 1.00 97.19 178 GLU A N 1
ATOM 1380 C CA . GLU A 1 178 ? 4.199 -5.354 -20.706 1.00 97.19 178 GLU A CA 1
ATOM 1381 C C . GLU A 1 178 ? 4.837 -6.110 -19.530 1.00 97.19 178 GLU A C 1
ATOM 1383 O O . GLU A 1 178 ? 5.011 -7.331 -19.588 1.00 97.19 178 GLU A O 1
ATOM 1388 N N . TYR A 1 179 ? 5.166 -5.391 -18.455 1.00 96.88 179 TYR A N 1
ATOM 1389 C CA . TYR A 1 179 ? 5.686 -5.984 -17.224 1.00 96.88 179 TYR A CA 1
ATOM 1390 C C . TYR A 1 179 ? 4.938 -5.483 -15.998 1.00 96.88 179 TYR A C 1
ATOM 1392 O O . TYR A 1 179 ? 4.705 -4.287 -15.849 1.00 96.88 179 TYR A O 1
ATOM 1400 N N . ASN A 1 180 ? 4.646 -6.400 -15.077 1.00 96.81 180 ASN A N 1
ATOM 1401 C CA . ASN A 1 180 ? 4.170 -6.063 -13.742 1.00 96.81 180 ASN A CA 1
ATOM 1402 C C . ASN A 1 180 ? 5.352 -6.061 -12.775 1.00 96.81 180 ASN A C 1
ATOM 1404 O O . ASN A 1 180 ? 6.056 -7.063 -12.651 1.00 96.81 180 ASN A O 1
ATOM 1408 N N . ILE A 1 181 ? 5.571 -4.928 -12.122 1.00 96.62 181 ILE A N 1
ATOM 1409 C CA . ILE A 1 181 ? 6.604 -4.716 -11.114 1.00 96.62 181 ILE A CA 1
ATOM 1410 C C . ILE A 1 181 ? 5.894 -4.497 -9.786 1.00 96.62 181 ILE A C 1
ATOM 1412 O O . ILE A 1 181 ? 5.008 -3.648 -9.685 1.00 96.62 181 ILE A O 1
ATOM 1416 N N . GLU A 1 182 ? 6.278 -5.260 -8.774 1.00 96.94 182 GLU A N 1
ATOM 1417 C CA . GLU A 1 182 ? 5.781 -5.065 -7.418 1.00 96.94 182 GLU A CA 1
ATOM 1418 C C . GLU A 1 182 ? 6.737 -4.130 -6.675 1.00 96.94 182 GLU A C 1
ATOM 1420 O O . GLU A 1 182 ? 7.959 -4.268 -6.745 1.00 96.94 182 GLU A O 1
ATOM 1425 N N . LEU A 1 183 ? 6.171 -3.145 -5.995 1.00 96.25 183 LEU A N 1
ATOM 1426 C CA . LEU A 1 183 ? 6.872 -2.207 -5.137 1.00 96.25 183 LEU A CA 1
ATOM 1427 C C . LEU A 1 183 ? 6.576 -2.544 -3.679 1.00 96.25 183 LEU A C 1
ATOM 1429 O O . LEU A 1 183 ? 5.477 -2.985 -3.333 1.00 96.25 183 LEU A O 1
ATOM 1433 N N . ASP A 1 184 ? 7.556 -2.285 -2.824 1.00 93.06 184 ASP A N 1
ATOM 1434 C CA . ASP A 1 184 ? 7.414 -2.416 -1.380 1.00 93.06 184 ASP A CA 1
ATOM 1435 C C . ASP A 1 184 ? 6.275 -1.510 -0.881 1.00 93.06 184 ASP A C 1
ATOM 1437 O O . ASP A 1 184 ? 6.289 -0.289 -1.067 1.00 93.06 184 ASP A O 1
ATOM 1441 N N . SER A 1 185 ? 5.273 -2.111 -0.235 1.00 89.81 185 SER A N 1
ATOM 1442 C CA . SER A 1 185 ? 4.119 -1.392 0.311 1.00 89.81 185 SER A CA 1
ATOM 1443 C C . SER A 1 185 ? 4.491 -0.450 1.460 1.00 89.81 185 SER A C 1
ATOM 1445 O O . SER A 1 185 ? 3.656 0.347 1.882 1.00 89.81 185 SER A O 1
ATOM 1447 N N . SER A 1 186 ? 5.720 -0.533 1.985 1.00 90.12 186 SER A N 1
ATOM 1448 C CA . SER A 1 186 ? 6.241 0.391 2.993 1.00 90.12 186 SER A CA 1
ATOM 1449 C C . SER A 1 186 ? 6.668 1.749 2.423 1.00 90.12 186 SER A C 1
ATOM 1451 O O . SER A 1 186 ? 7.105 2.585 3.208 1.00 90.12 186 SER A O 1
ATOM 1453 N N . LEU A 1 187 ? 6.627 1.973 1.105 1.00 93.12 187 LEU A N 1
ATOM 1454 C CA . LEU A 1 187 ? 6.952 3.279 0.523 1.00 93.12 187 LEU A CA 1
ATOM 1455 C C . LEU A 1 187 ? 5.894 4.314 0.919 1.00 93.12 187 LEU A C 1
ATOM 1457 O O . LEU A 1 187 ? 4.698 4.115 0.679 1.00 93.12 187 LEU A O 1
ATOM 1461 N N . THR A 1 188 ? 6.335 5.434 1.493 1.00 93.88 188 THR A N 1
ATOM 1462 C CA . THR A 1 188 ? 5.430 6.431 2.076 1.00 93.88 188 THR A CA 1
ATOM 1463 C C . THR A 1 188 ? 5.486 7.773 1.339 1.00 93.88 188 THR A C 1
ATOM 1465 O O . THR A 1 188 ? 6.574 8.285 1.046 1.00 93.88 188 THR A O 1
ATOM 1468 N N . PRO A 1 189 ? 4.327 8.381 1.011 1.00 94.56 189 PRO A N 1
ATOM 1469 C CA . PRO A 1 189 ? 4.300 9.718 0.444 1.00 94.56 189 PRO A CA 1
ATOM 1470 C C . PRO A 1 189 ? 4.573 10.765 1.528 1.00 94.56 189 PRO A C 1
ATOM 1472 O O . PRO A 1 189 ? 4.034 10.696 2.632 1.00 94.56 189 PRO A O 1
ATOM 1475 N N . VAL A 1 190 ? 5.363 11.787 1.193 1.00 93.19 190 VAL A N 1
ATOM 1476 C CA . VAL A 1 190 ? 5.638 12.927 2.093 1.00 93.19 190 VAL A CA 1
ATOM 1477 C C . VAL A 1 190 ? 4.365 13.721 2.403 1.00 93.19 190 VAL A C 1
ATOM 1479 O O . VAL A 1 190 ? 4.194 14.217 3.513 1.00 93.19 190 VAL A O 1
ATOM 1482 N N . ASN A 1 191 ? 3.461 13.840 1.428 1.00 89.44 191 ASN A N 1
ATOM 1483 C CA . ASN A 1 191 ? 2.145 14.426 1.654 1.00 89.44 191 ASN A CA 1
ATOM 1484 C C . ASN A 1 191 ? 1.227 13.343 2.214 1.00 89.44 191 ASN A C 1
ATOM 1486 O O . ASN A 1 191 ? 0.803 12.465 1.460 1.00 89.44 191 ASN A O 1
ATOM 1490 N N . GLU A 1 192 ? 0.933 13.423 3.511 1.00 86.50 192 GLU A N 1
ATOM 1491 C CA . GLU A 1 192 ? 0.140 12.415 4.209 1.00 86.50 192 GLU A CA 1
ATOM 1492 C C . GLU A 1 192 ? -1.232 12.218 3.551 1.00 86.50 192 GLU A C 1
ATOM 1494 O O . GLU A 1 192 ? -2.014 13.159 3.378 1.00 86.50 192 GLU A O 1
ATOM 1499 N N . LYS A 1 193 ? -1.526 10.971 3.178 1.00 83.31 193 LYS A N 1
ATOM 1500 C CA . LYS A 1 193 ? -2.829 10.543 2.665 1.00 83.31 193 LYS A CA 1
ATOM 1501 C C . LYS A 1 193 ? -3.405 9.496 3.607 1.00 83.31 193 LYS A C 1
ATOM 1503 O O . LYS A 1 193 ? -2.720 8.555 3.982 1.00 83.31 193 LYS A O 1
ATOM 1508 N N . CYS A 1 194 ? -4.682 9.622 3.952 1.00 84.25 194 CYS A N 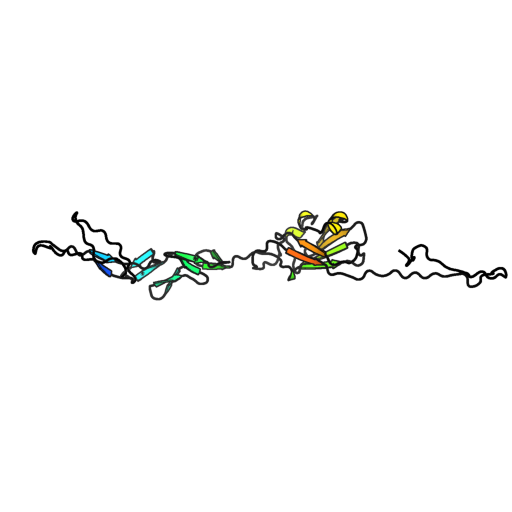1
ATOM 1509 C CA . CYS A 1 194 ? -5.378 8.560 4.668 1.00 84.25 194 CYS A CA 1
ATOM 1510 C C . CYS A 1 194 ? -5.899 7.522 3.665 1.00 84.25 194 CYS A C 1
ATOM 1512 O O . CYS A 1 194 ? -6.821 7.813 2.898 1.00 84.25 194 CYS A O 1
ATOM 1514 N N . ARG A 1 195 ? -5.305 6.324 3.660 1.00 84.19 195 ARG A N 1
ATOM 1515 C CA . ARG A 1 195 ? -5.734 5.198 2.818 1.00 84.19 195 ARG A CA 1
ATOM 1516 C C . ARG A 1 195 ? -5.899 3.914 3.624 1.00 84.19 195 ARG A C 1
ATOM 1518 O O . ARG A 1 195 ? -5.458 3.816 4.763 1.00 84.19 195 ARG A O 1
ATOM 1525 N N . GLU A 1 196 ? -6.551 2.930 3.015 1.00 80.38 196 GLU A N 1
ATOM 1526 C CA . GLU A 1 196 ? -6.625 1.576 3.565 1.00 80.38 196 GLU A CA 1
ATOM 1527 C C . GLU A 1 196 ? -5.272 0.873 3.465 1.00 80.38 196 GLU A C 1
ATOM 1529 O O . GLU A 1 196 ? -4.462 1.179 2.589 1.00 80.38 196 GLU A O 1
ATOM 1534 N N . GLN A 1 197 ? -5.045 -0.100 4.350 1.00 82.12 197 GLN A N 1
ATOM 1535 C CA . GLN A 1 197 ? -3.840 -0.913 4.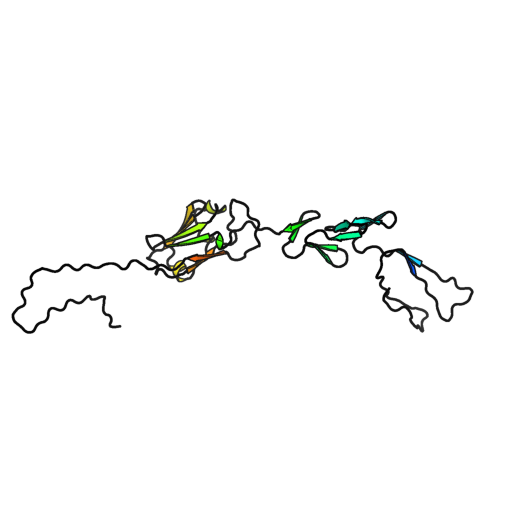297 1.00 82.12 197 GLN A CA 1
ATOM 1536 C C . GLN A 1 197 ? -3.774 -1.667 2.970 1.00 82.12 197 GLN A C 1
ATOM 1538 O O . GLN A 1 197 ? -4.677 -2.434 2.629 1.00 82.12 197 GLN A O 1
ATOM 1543 N N . ILE A 1 198 ? -2.664 -1.499 2.261 1.00 85.25 198 ILE A N 1
ATOM 1544 C CA . ILE A 1 198 ? -2.311 -2.339 1.124 1.00 85.25 198 ILE A CA 1
ATOM 1545 C C . ILE A 1 198 ? -1.154 -3.254 1.514 1.00 85.25 198 ILE A C 1
ATOM 1547 O O . ILE A 1 198 ? -0.252 -2.858 2.249 1.00 85.25 198 ILE A O 1
ATOM 1551 N N . TYR A 1 199 ? -1.194 -4.489 1.021 1.00 82.44 199 TYR A N 1
ATOM 1552 C CA . TYR A 1 199 ? -0.107 -5.456 1.201 1.00 82.44 199 TYR A CA 1
ATOM 1553 C C . TYR A 1 199 ? 0.822 -5.520 -0.012 1.00 82.44 199 TYR A C 1
ATOM 1555 O O . TYR A 1 199 ? 1.949 -5.980 0.112 1.00 82.44 199 TYR A O 1
ATOM 1563 N N . PHE A 1 200 ? 0.346 -5.058 -1.172 1.00 83.69 200 PHE A N 1
ATOM 1564 C CA . PHE A 1 200 ? 1.066 -5.112 -2.439 1.00 83.69 200 PHE A CA 1
ATOM 1565 C C . PHE A 1 200 ? 0.839 -3.807 -3.197 1.00 83.69 200 PHE A C 1
ATOM 1567 O O . PHE A 1 200 ? -0.311 -3.396 -3.384 1.00 83.69 200 PHE A O 1
ATOM 1574 N N . LEU A 1 201 ? 1.918 -3.173 -3.652 1.00 93.62 201 LEU A N 1
ATOM 1575 C CA . LEU A 1 201 ? 1.859 -2.010 -4.531 1.00 93.62 201 LEU A CA 1
ATOM 1576 C C . LEU A 1 201 ? 2.331 -2.427 -5.923 1.00 93.62 201 LEU A C 1
ATOM 1578 O O . LEU A 1 201 ? 3.516 -2.404 -6.229 1.00 93.62 201 LEU A O 1
ATOM 1582 N N . ASN A 1 202 ? 1.391 -2.827 -6.772 1.00 94.12 202 ASN A N 1
ATOM 1583 C CA . ASN A 1 202 ? 1.713 -3.275 -8.123 1.00 94.12 202 ASN A CA 1
ATOM 1584 C C . ASN A 1 202 ? 1.676 -2.116 -9.110 1.00 94.12 202 ASN A C 1
ATOM 1586 O O . ASN A 1 202 ? 0.771 -1.279 -9.062 1.00 94.12 202 ASN A O 1
ATOM 1590 N N . LEU A 1 203 ? 2.632 -2.131 -10.031 1.00 95.81 203 LEU A N 1
ATOM 1591 C CA . LEU A 1 203 ? 2.761 -1.212 -11.145 1.00 95.81 203 LEU A CA 1
ATOM 1592 C C . LEU A 1 203 ? 2.842 -1.992 -12.457 1.00 95.81 203 LEU A C 1
ATOM 1594 O O . LEU A 1 203 ? 3.628 -2.929 -12.578 1.00 95.81 203 LEU A O 1
ATOM 1598 N N . THR A 1 204 ? 2.099 -1.545 -13.463 1.00 97.06 204 THR A N 1
ATOM 1599 C CA . THR A 1 204 ? 2.189 -2.081 -14.824 1.00 97.06 204 THR A CA 1
ATOM 1600 C C . THR A 1 204 ? 2.970 -1.112 -15.705 1.00 97.06 204 THR A C 1
ATOM 1602 O O . THR A 1 204 ? 2.589 0.047 -15.865 1.00 97.06 204 THR A O 1
ATOM 1605 N N . VAL A 1 205 ? 4.072 -1.591 -16.276 1.00 97.44 205 VAL A N 1
ATOM 1606 C CA . VAL A 1 205 ? 4.834 -0.902 -17.319 1.00 97.44 205 VAL A CA 1
ATOM 1607 C C . VAL A 1 205 ? 4.239 -1.319 -18.665 1.00 97.44 205 VAL A C 1
ATOM 1609 O O . VAL A 1 205 ? 4.368 -2.493 -19.021 1.00 97.44 205 VAL A O 1
ATOM 1612 N N . PRO A 1 206 ? 3.586 -0.410 -19.408 1.00 96.94 206 PRO A N 1
ATOM 1613 C CA . PRO A 1 206 ? 2.875 -0.758 -20.633 1.00 96.94 206 PRO A CA 1
ATOM 1614 C C . PRO A 1 206 ? 3.843 -1.172 -21.741 1.00 96.94 206 PRO A C 1
ATOM 1616 O O . PRO A 1 206 ? 4.958 -0.654 -21.828 1.00 96.94 206 PRO A O 1
ATOM 1619 N N . SER A 1 207 ? 3.396 -2.071 -22.618 1.00 96.19 207 SER A N 1
ATOM 1620 C CA . SER A 1 207 ? 4.177 -2.489 -23.783 1.00 96.19 207 SER A CA 1
ATOM 1621 C C . SER A 1 207 ? 4.438 -1.335 -24.753 1.00 96.19 207 SER A C 1
ATOM 1623 O O . SER A 1 207 ? 3.594 -0.452 -24.923 1.00 96.19 207 SER A O 1
ATOM 1625 N N . ILE A 1 208 ? 5.564 -1.394 -25.455 1.00 94.06 208 ILE A N 1
ATOM 1626 C CA . ILE A 1 208 ? 5.969 -0.429 -26.477 1.00 94.06 208 ILE A CA 1
ATOM 1627 C C . ILE A 1 208 ? 6.423 -1.144 -27.750 1.00 94.06 208 ILE A C 1
ATOM 1629 O O . ILE A 1 208 ? 6.988 -2.236 -27.704 1.00 94.06 208 ILE A O 1
ATOM 1633 N N . GLU A 1 209 ? 6.226 -0.497 -28.894 1.00 90.38 209 GLU A N 1
ATOM 1634 C CA . GLU A 1 209 ? 6.856 -0.928 -30.139 1.00 90.38 209 GLU A CA 1
ATOM 1635 C C . GLU A 1 209 ? 8.301 -0.428 -30.172 1.00 90.38 209 GLU A C 1
ATOM 1637 O O . GLU A 1 209 ? 8.567 0.771 -30.062 1.00 90.38 209 GLU A O 1
ATOM 1642 N N . LEU A 1 210 ? 9.250 -1.355 -30.304 1.00 87.50 210 LEU A N 1
ATOM 1643 C CA . LEU A 1 210 ? 10.658 -1.005 -30.449 1.00 87.50 210 LEU A CA 1
ATOM 1644 C C . LEU A 1 210 ? 10.913 -0.419 -31.844 1.00 87.50 210 LEU A C 1
ATOM 1646 O O . LEU A 1 210 ? 10.329 -0.890 -32.824 1.00 87.50 210 LEU A O 1
ATOM 1650 N N . PRO A 1 211 ? 11.809 0.577 -31.971 1.00 81.69 211 PRO A N 1
ATOM 1651 C CA . PRO A 1 211 ? 12.135 1.149 -33.265 1.00 81.69 211 PRO A CA 1
ATOM 1652 C C . PRO A 1 211 ? 12.739 0.070 -34.160 1.00 81.69 211 PRO A C 1
ATOM 1654 O O . PRO A 1 211 ? 13.756 -0.542 -33.823 1.00 81.69 211 PRO A O 1
ATOM 1657 N N . MET A 1 212 ? 12.119 -0.148 -35.317 1.00 76.50 212 MET A N 1
ATOM 1658 C CA . MET A 1 212 ? 12.657 -1.052 -36.321 1.00 76.50 212 MET A CA 1
ATOM 1659 C C . MET A 1 212 ? 13.819 -0.345 -37.033 1.00 76.50 212 MET A C 1
ATOM 1661 O O . MET A 1 212 ? 13.612 0.743 -37.579 1.00 76.50 212 MET A O 1
ATOM 1665 N N . PRO A 1 213 ? 15.046 -0.894 -37.011 1.00 73.12 213 PRO A N 1
ATOM 1666 C CA . PRO A 1 213 ? 16.171 -0.257 -37.676 1.00 73.12 213 PRO A CA 1
ATOM 1667 C C . PRO A 1 213 ? 15.930 -0.221 -39.188 1.00 73.12 213 PRO A C 1
ATOM 1669 O O . PRO A 1 213 ? 15.635 -1.243 -39.805 1.00 73.12 213 PRO A O 1
ATOM 1672 N N . GLU A 1 214 ? 16.086 0.956 -39.791 1.00 72.69 214 GLU A N 1
ATOM 1673 C CA . GLU A 1 214 ? 16.083 1.101 -41.243 1.00 72.69 214 GLU A CA 1
ATOM 1674 C C . GLU A 1 214 ? 17.482 0.778 -41.778 1.00 72.69 214 GLU A C 1
ATOM 1676 O O . GLU A 1 214 ? 18.469 1.431 -41.428 1.00 72.69 214 GLU A O 1
ATOM 1681 N N . LEU A 1 215 ? 17.574 -0.253 -42.618 1.00 65.75 215 LEU A N 1
ATOM 1682 C CA . LEU A 1 215 ? 18.800 -0.602 -43.322 1.00 65.75 215 LEU A CA 1
ATOM 1683 C C . LEU A 1 215 ? 18.702 -0.100 -44.764 1.00 65.75 215 LEU A C 1
ATOM 1685 O O . LEU A 1 215 ? 17.936 -0.637 -45.560 1.00 65.75 215 LEU A O 1
ATOM 1689 N N . SER A 1 216 ? 19.511 0.901 -45.107 1.00 70.56 216 SER A N 1
ATOM 1690 C CA . SER A 1 216 ? 19.705 1.324 -46.495 1.00 70.56 216 SER A CA 1
ATOM 1691 C C . SER A 1 216 ? 20.991 0.706 -47.035 1.00 70.56 216 SER A C 1
ATOM 1693 O O . SER A 1 216 ? 22.080 0.951 -46.511 1.00 70.56 216 SER A O 1
ATOM 1695 N N . LEU A 1 217 ? 20.857 -0.133 -48.060 1.00 67.62 217 LEU A N 1
ATOM 1696 C CA . LEU A 1 217 ? 21.979 -0.733 -48.773 1.00 67.62 217 LEU A CA 1
ATOM 1697 C C . LEU A 1 217 ? 22.207 0.056 -50.060 1.00 67.62 217 LEU A C 1
ATOM 1699 O O . LEU A 1 217 ? 21.383 0.000 -50.971 1.00 67.62 217 LEU A O 1
ATOM 1703 N N . ASP A 1 218 ? 23.325 0.776 -50.132 1.00 67.56 218 ASP A N 1
ATOM 1704 C CA . ASP A 1 218 ? 23.761 1.430 -51.364 1.00 67.56 218 ASP A CA 1
ATOM 1705 C C . ASP A 1 218 ? 24.742 0.522 -52.114 1.00 67.56 218 ASP A C 1
ATOM 1707 O O . ASP A 1 218 ? 25.674 -0.045 -51.533 1.00 67.56 218 ASP A O 1
ATOM 1711 N N . GLY A 1 219 ? 24.495 0.345 -53.407 1.00 67.06 219 GLY A N 1
ATOM 1712 C CA . GLY A 1 219 ? 25.248 -0.539 -54.287 1.00 67.06 219 GLY A CA 1
ATOM 1713 C C . GLY A 1 219 ? 25.889 0.245 -55.431 1.00 67.06 219 GLY A C 1
ATOM 1714 O O . GLY A 1 219 ? 25.439 1.338 -55.772 1.00 67.06 219 GLY A O 1
ATOM 1715 N N . PRO A 1 220 ? 26.942 -0.284 -56.072 1.00 71.56 220 PRO A N 1
ATOM 1716 C CA . PRO A 1 220 ? 27.545 0.383 -57.217 1.00 71.56 220 PRO A CA 1
ATOM 1717 C C . PRO A 1 220 ? 26.515 0.561 -58.339 1.00 71.56 220 PRO A C 1
ATOM 1719 O O . PRO A 1 220 ? 25.841 -0.386 -58.738 1.00 71.56 220 PRO A O 1
ATOM 1722 N N . THR A 1 221 ? 26.450 1.767 -58.908 1.00 64.56 221 THR A N 1
ATOM 1723 C CA . THR A 1 221 ? 25.557 2.109 -60.032 1.00 64.56 221 THR A CA 1
ATOM 1724 C C . THR A 1 221 ? 25.835 1.304 -61.305 1.00 64.56 221 THR A C 1
ATOM 1726 O O . THR A 1 221 ? 25.016 1.311 -62.223 1.00 64.56 221 THR A O 1
ATOM 1729 N N . LEU A 1 222 ? 26.975 0.604 -61.375 1.00 62.66 222 LEU A N 1
ATOM 1730 C CA . LEU A 1 222 ? 27.372 -0.215 -62.512 1.00 62.66 222 LEU A CA 1
ATOM 1731 C C . LEU A 1 222 ? 27.981 -1.550 -62.057 1.00 62.66 222 LEU A C 1
ATOM 1733 O O . LEU A 1 222 ? 28.910 -1.592 -61.246 1.00 62.66 222 LEU A O 1
ATOM 1737 N N . HIS A 1 223 ? 27.492 -2.645 -62.635 1.00 63.31 223 HIS A N 1
ATOM 1738 C CA . HIS A 1 223 ? 28.099 -3.970 -62.545 1.00 63.31 223 HIS A CA 1
ATOM 1739 C C . HIS A 1 223 ? 28.257 -4.559 -63.945 1.00 63.31 223 HIS A C 1
ATOM 1741 O O . HIS A 1 223 ? 27.339 -4.512 -64.762 1.00 63.31 223 HIS A O 1
ATOM 1747 N N . HIS A 1 224 ? 29.436 -5.118 -64.219 1.00 64.88 224 HIS A N 1
ATOM 1748 C CA . HIS A 1 224 ? 29.715 -5.840 -65.453 1.00 64.88 224 HIS A CA 1
ATOM 1749 C C . HIS A 1 224 ? 29.545 -7.335 -65.191 1.00 64.88 224 HIS A C 1
ATOM 1751 O O . HIS A 1 224 ? 30.421 -7.969 -64.607 1.00 64.88 224 HIS A O 1
ATOM 1757 N N . LEU A 1 225 ? 28.410 -7.891 -65.609 1.00 66.06 225 LEU A N 1
ATOM 1758 C CA . LEU A 1 225 ? 28.211 -9.337 -65.663 1.00 66.06 225 LEU A CA 1
ATOM 1759 C C . LEU A 1 225 ? 28.832 -9.863 -66.962 1.00 66.06 225 LEU A C 1
ATOM 1761 O O . LEU A 1 225 ? 28.613 -9.295 -68.035 1.00 66.06 225 LEU A O 1
ATOM 1765 N N . TYR A 1 226 ? 29.616 -10.937 -66.876 1.00 62.16 226 TYR A N 1
ATOM 1766 C CA . TYR A 1 226 ? 30.029 -11.673 -68.070 1.00 62.16 226 TYR A CA 1
ATOM 1767 C C . TYR A 1 226 ? 28.779 -12.258 -68.743 1.00 62.16 226 TYR A C 1
ATOM 1769 O O . TYR A 1 226 ? 27.871 -12.723 -68.060 1.00 62.16 226 TYR A O 1
ATOM 1777 N N . CYS A 1 227 ? 28.706 -12.213 -70.077 1.00 58.28 227 CYS A N 1
ATOM 1778 C CA . CYS A 1 227 ? 27.539 -12.701 -70.813 1.00 58.28 227 CYS A CA 1
ATOM 1779 C C . CYS A 1 227 ? 27.288 -14.193 -70.525 1.00 58.28 227 CYS A C 1
ATOM 1781 O O . CYS A 1 227 ? 28.008 -15.058 -71.022 1.00 58.28 227 CYS A O 1
ATOM 1783 N N . GLY A 1 228 ? 26.240 -14.472 -69.753 1.00 64.25 228 GLY A N 1
ATOM 1784 C CA . GLY A 1 228 ? 25.749 -15.792 -69.367 1.00 64.25 228 GLY A CA 1
ATOM 1785 C C . GLY A 1 228 ? 24.384 -15.661 -68.679 1.00 64.25 228 GLY A C 1
ATOM 1786 O O . GLY A 1 228 ? 23.976 -14.556 -68.328 1.00 64.25 228 GLY A O 1
ATOM 1787 N N . ASN A 1 229 ? 23.664 -16.773 -68.494 1.00 57.50 229 ASN A N 1
ATOM 1788 C CA . ASN A 1 229 ? 22.330 -16.815 -67.862 1.00 57.50 229 ASN A CA 1
ATOM 1789 C C . ASN A 1 229 ? 22.370 -16.611 -66.329 1.00 57.50 229 ASN A C 1
ATOM 1791 O O . ASN A 1 229 ? 21.550 -17.174 -65.605 1.00 57.50 229 ASN A O 1
ATOM 1795 N N . GLU A 1 230 ? 23.344 -15.868 -65.814 1.00 62.19 230 GLU A N 1
ATOM 1796 C CA . GLU A 1 230 ? 23.544 -15.703 -64.377 1.00 62.19 230 GLU A CA 1
ATOM 1797 C C . GLU A 1 230 ? 22.731 -14.509 -63.864 1.00 62.19 230 GLU A C 1
ATOM 1799 O O . GLU A 1 230 ? 22.885 -13.378 -64.325 1.00 62.19 230 GLU A O 1
ATOM 1804 N N . SER A 1 231 ? 21.834 -14.767 -62.912 1.00 63.03 231 SER A N 1
ATOM 1805 C CA . SER A 1 231 ? 21.105 -13.735 -62.178 1.00 63.03 231 SER A CA 1
ATOM 1806 C C . SER A 1 231 ? 21.952 -13.216 -61.017 1.00 63.03 231 SER A C 1
ATOM 1808 O O . SER A 1 231 ? 22.483 -14.010 -60.239 1.00 63.03 231 SER A O 1
ATOM 1810 N N . LEU A 1 232 ? 22.033 -11.893 -60.854 1.00 64.00 232 LEU A N 1
ATOM 1811 C CA . LEU A 1 232 ? 22.556 -11.293 -59.628 1.00 64.00 232 LEU A CA 1
ATOM 1812 C C . LEU A 1 232 ? 21.504 -11.452 -58.522 1.00 64.00 232 LEU A C 1
ATOM 1814 O O . LEU A 1 232 ? 20.427 -10.866 -58.613 1.00 64.00 232 LEU A O 1
ATOM 1818 N N . SER A 1 233 ? 21.825 -12.216 -57.483 1.00 64.56 233 SER A N 1
ATOM 1819 C CA . SER A 1 233 ? 20.969 -12.362 -56.305 1.00 64.56 233 SER A CA 1
ATOM 1820 C C . SER A 1 233 ? 21.655 -11.730 -55.100 1.00 64.56 233 SER A C 1
ATOM 1822 O O . SER A 1 233 ? 22.759 -12.127 -54.728 1.00 64.56 233 SER A O 1
ATOM 1824 N N . VAL A 1 234 ? 21.010 -10.731 -54.500 1.00 65.88 234 VAL A N 1
ATOM 1825 C CA . VAL A 1 234 ? 21.444 -10.126 -53.237 1.00 65.88 234 VAL A CA 1
ATOM 1826 C C . VAL A 1 234 ? 20.682 -10.826 -52.124 1.00 65.88 234 VAL A C 1
ATOM 1828 O O . VAL A 1 234 ? 19.455 -10.800 -52.109 1.00 65.88 234 VAL A O 1
ATOM 1831 N N . PHE A 1 235 ? 21.405 -11.460 -51.208 1.00 61.62 235 PHE A N 1
ATOM 1832 C CA . PHE A 1 235 ? 20.814 -12.122 -50.053 1.00 61.62 235 PHE A CA 1
ATOM 1833 C C . PHE A 1 235 ? 21.251 -11.406 -48.783 1.00 61.62 235 PHE A C 1
ATOM 1835 O O . PHE A 1 235 ? 22.430 -11.087 -48.615 1.00 61.62 235 PHE A O 1
ATOM 1842 N N . ASN A 1 236 ? 20.305 -11.190 -47.877 1.00 59.47 236 ASN A N 1
ATOM 1843 C CA . ASN A 1 236 ? 20.618 -10.870 -46.497 1.00 59.47 236 ASN A CA 1
ATOM 1844 C C . ASN A 1 236 ? 20.752 -12.192 -45.734 1.00 59.47 236 ASN A C 1
ATOM 1846 O O . ASN A 1 236 ? 19.822 -12.991 -45.703 1.00 59.47 236 ASN A O 1
ATOM 1850 N N . ILE A 1 237 ? 21.913 -12.426 -45.126 1.00 58.84 237 ILE A N 1
ATOM 1851 C CA . ILE A 1 237 ? 22.211 -13.667 -44.392 1.00 58.84 237 ILE A CA 1
ATOM 1852 C C . ILE A 1 237 ? 21.314 -13.805 -43.141 1.00 58.84 237 ILE A C 1
ATOM 1854 O O . ILE A 1 237 ? 21.146 -14.907 -42.633 1.00 58.84 237 ILE A O 1
ATOM 1858 N N . LEU A 1 238 ? 20.729 -12.703 -42.655 1.00 58.22 238 LEU A N 1
ATOM 1859 C CA . LEU A 1 238 ? 19.920 -12.652 -41.431 1.00 58.22 238 LEU A CA 1
ATOM 1860 C C . LEU A 1 238 ? 18.407 -12.536 -41.676 1.00 58.22 238 LEU A C 1
ATOM 1862 O O . LEU A 1 238 ? 17.648 -12.615 -40.718 1.00 58.22 238 LEU A O 1
ATOM 1866 N N . ASP A 1 239 ? 17.970 -12.364 -42.926 1.00 52.06 239 ASP A N 1
ATOM 1867 C CA . ASP A 1 239 ? 16.553 -12.263 -43.313 1.00 52.06 239 ASP A CA 1
ATOM 1868 C C . ASP A 1 239 ? 16.121 -13.520 -44.083 1.00 52.06 239 ASP A C 1
ATOM 1870 O O . ASP A 1 239 ? 15.521 -13.467 -45.157 1.00 52.06 239 ASP A O 1
ATOM 1874 N N . SER A 1 240 ? 16.507 -14.694 -43.573 1.00 46.34 240 SER A N 1
ATOM 1875 C CA . SER A 1 240 ? 15.895 -15.939 -44.020 1.00 46.34 240 SER A CA 1
ATOM 1876 C C . SER A 1 240 ? 14.528 -16.040 -43.355 1.00 46.34 240 SER A C 1
ATOM 1878 O O . SER A 1 240 ? 14.411 -16.499 -42.220 1.00 46.34 240 SER A O 1
ATOM 1880 N N . SER A 1 241 ? 13.482 -15.676 -44.087 1.00 50.56 241 SER A N 1
ATOM 1881 C CA . SER A 1 241 ? 12.093 -16.044 -43.779 1.00 50.56 241 SER A CA 1
ATOM 1882 C C . SER A 1 241 ? 11.819 -17.555 -43.947 1.00 50.56 241 SER A C 1
ATOM 1884 O O . SER A 1 241 ? 10.676 -17.964 -44.114 1.00 50.56 241 SER A O 1
ATOM 1886 N N . ASP A 1 242 ? 12.865 -18.381 -43.845 1.00 42.94 242 ASP A N 1
ATOM 1887 C CA . ASP A 1 242 ? 12.844 -19.840 -43.903 1.00 42.94 242 ASP A CA 1
ATOM 1888 C C . ASP A 1 242 ? 13.505 -20.428 -42.635 1.00 42.94 242 ASP A C 1
ATOM 1890 O O . ASP A 1 242 ? 14.589 -21.011 -42.707 1.00 42.94 242 ASP A O 1
ATOM 1894 N N . ILE A 1 243 ? 12.854 -20.259 -41.474 1.00 38.62 243 ILE A N 1
ATOM 1895 C CA . ILE A 1 243 ? 12.811 -21.236 -40.360 1.00 38.62 243 ILE A CA 1
ATOM 1896 C C . ILE A 1 243 ? 11.393 -21.240 -39.788 1.00 38.62 243 ILE A C 1
ATOM 1898 O O . ILE A 1 243 ? 10.903 -20.144 -39.436 1.00 38.62 243 ILE A O 1
#

pLDDT: mean 84.98, std 12.51, range [38.62, 98.12]

Sequence (243 aa):
MVGETTKSTTNGKAVFYITFETVGETTLSASSDHDLDTIDSISKKVNVIESMCLETQNDVCVTCVPLANIIDGQCVCVDFSIEINVYCQCIDRYIQEGNECIMNCFNSFNTSDVMGYYNNDYKSISIEFESDVVESSESSCFSRITLPDYLNYLLTECKWKSSKAMILKFDSILNGNEYNIELDSSLTPVNEKCREQIYFLNLTVPSIELPMPELSLDGPTLHHLYCGNESLSVFNILDSSDI

Radius of gyration: 39.82 Å; chains: 1; bounding box: 81×48×129 Å

Foldseek 3Di:
DDWDPDDDDPVPDDDTDDDDPDFAKDKDWDDDPPDDPPDDTDIDIDGHAALFAPDDDPNFGPDGAAQWDQDPSHTDGHPQWDDDRRHIDHHPQWDDDGSDTDGVFDQWDAQVQKAWEQDPVLFKIKIFGNAFWPCLVDQACPVFKDFDPVLVVFWDGWGRPDRGMIMTGGPDRDPQAKTKMWTQRPTGGPPGDGDDDDRIHIYIHHGDDDDDDDDDDDDDPDDDDDPDPDDDDDDDPPPPPPD